Protein AF-0000000072906610 (afdb_homodimer)

pLDDT: mean 94.93, std 7.49, range [42.84, 98.88]

Organism: Plasmodium falciparum (isolate NF54) (NCBI:txid5843)

Secondary structure (DSSP, 8-state):
-----TTHHHHHHHHHHHHHHHHHH-GGGGGGGEEEEEEEEETTEEEEHHHHHHHHHHTS-S-EEEEEEEEEEEEETTTEEEEEEEEEEEETTSPPEEEEEEEEEEE-TTSSEEEEEEEEEE---/-----TTHHHHHHHHHHHHHHHHHH-GGGGGGGEEEEEEEEETTEEEEHHHHHHHHHHTS-S-EEEEEEEEEEEEETTTEEEEEEEEEEEETTSPPEEEEEEEEEEE-TTSSEEEEEEEEEE---

Structure (mmCIF, N/CA/C/O backbone):
data_AF-0000000072906610-model_v1
#
loop_
_entity.id
_entity.type
_entity.pdbx_description
1 polymer 'Nuclear transport factor 2'
#
loop_
_atom_site.group_PDB
_atom_site.id
_atom_site.type_symbol
_atom_site.label_atom_id
_atom_site.label_alt_id
_atom_site.label_comp_id
_atom_site.label_asym_id
_atom_site.label_entity_id
_atom_site.label_seq_id
_atom_site.pdbx_PDB_ins_code
_atom_site.Cartn_x
_atom_site.Cartn_y
_atom_site.Cartn_z
_atom_site.occupancy
_atom_site.B_iso_or_equiv
_atom_site.auth_seq_id
_atom_site.auth_comp_id
_atom_site.auth_asym_id
_atom_site.auth_atom_id
_atom_site.pdbx_PDB_model_num
ATOM 1 N N . MET A 1 1 ? -22.203 -0.695 12.398 1 42.94 1 MET A N 1
ATOM 2 C CA . MET A 1 1 ? -20.922 -0.205 12.891 1 42.94 1 MET A CA 1
ATOM 3 C C . MET A 1 1 ? -19.766 -0.959 12.234 1 42.94 1 MET A C 1
ATOM 5 O O . MET A 1 1 ? -19.797 -2.186 12.125 1 42.94 1 MET A O 1
ATOM 9 N N . ASP A 1 2 ? -18.969 -0.313 11.32 1 62.31 2 ASP A N 1
ATOM 10 C CA . ASP A 1 2 ? -18.047 -0.997 10.43 1 62.31 2 ASP A CA 1
ATOM 11 C C . ASP A 1 2 ? -17.047 -1.851 11.219 1 62.31 2 ASP A C 1
ATOM 13 O O . ASP A 1 2 ? -16.406 -1.36 12.148 1 62.31 2 ASP A O 1
ATOM 17 N N . MET A 1 3 ? -17.422 -3.27 11.258 1 82.81 3 MET A N 1
ATOM 18 C CA . MET A 1 3 ? -16.734 -4.262 12.07 1 82.81 3 MET A CA 1
ATOM 19 C C . MET A 1 3 ? -15.297 -4.449 11.586 1 82.81 3 MET A C 1
ATOM 21 O O . MET A 1 3 ? -15.055 -4.613 10.391 1 82.81 3 MET A O 1
ATOM 25 N N . LEU A 1 4 ? -14.422 -4.008 12.438 1 93.69 4 LEU A N 1
ATOM 26 C CA . LEU A 1 4 ? -13.008 -4.297 12.211 1 93.69 4 LEU A CA 1
ATOM 27 C C . LEU A 1 4 ? -12.633 -5.648 12.812 1 93.69 4 LEU A C 1
ATOM 29 O O . LEU A 1 4 ? -13 -5.957 13.945 1 93.69 4 LEU A O 1
ATOM 33 N N . ASN A 1 5 ? -11.977 -6.492 12.055 1 95.44 5 ASN A N 1
ATOM 34 C CA . ASN A 1 5 ? -11.562 -7.805 12.539 1 95.44 5 ASN A CA 1
ATOM 35 C C . ASN A 1 5 ? -10.43 -7.695 13.547 1 95.44 5 ASN A C 1
ATOM 37 O O . ASN A 1 5 ? -9.336 -7.223 13.219 1 95.44 5 ASN A O 1
ATOM 41 N N . PRO A 1 6 ? -10.57 -8.086 14.75 1 95.44 6 PRO A N 1
ATOM 42 C CA . PRO A 1 6 ? -9.523 -7.918 15.758 1 95.44 6 PRO A CA 1
ATOM 43 C C . PRO A 1 6 ? -8.312 -8.805 15.508 1 95.44 6 PRO A C 1
ATOM 45 O O . PRO A 1 6 ? -7.258 -8.609 16.109 1 95.44 6 PRO A O 1
ATOM 48 N N . GLN A 1 7 ? -8.406 -9.828 14.656 1 97.06 7 GLN A N 1
ATOM 49 C CA . GLN A 1 7 ? -7.301 -10.742 14.375 1 97.06 7 GLN A CA 1
ATOM 50 C C . GLN A 1 7 ? -6.594 -10.359 13.078 1 97.06 7 GLN A C 1
ATOM 52 O O . GLN A 1 7 ? -5.91 -11.195 12.477 1 97.06 7 GLN A O 1
ATOM 57 N N . PHE A 1 8 ? -6.832 -9.086 12.641 1 97.88 8 PHE A N 1
ATOM 58 C CA . PHE A 1 8 ? -6.379 -8.641 11.328 1 97.88 8 PHE A CA 1
ATOM 59 C C . PHE A 1 8 ? -4.875 -8.859 11.172 1 97.88 8 PHE A C 1
ATOM 61 O O . PHE A 1 8 ? -4.402 -9.242 10.102 1 97.88 8 PHE A O 1
ATOM 68 N N . GLU A 1 9 ? -4.09 -8.625 12.234 1 97.69 9 GLU A N 1
ATOM 69 C CA . GLU A 1 9 ? -2.637 -8.688 12.133 1 97.69 9 GLU A CA 1
ATOM 70 C C . GLU A 1 9 ? -2.16 -10.109 11.891 1 97.69 9 GLU A C 1
ATOM 72 O O . GLU A 1 9 ?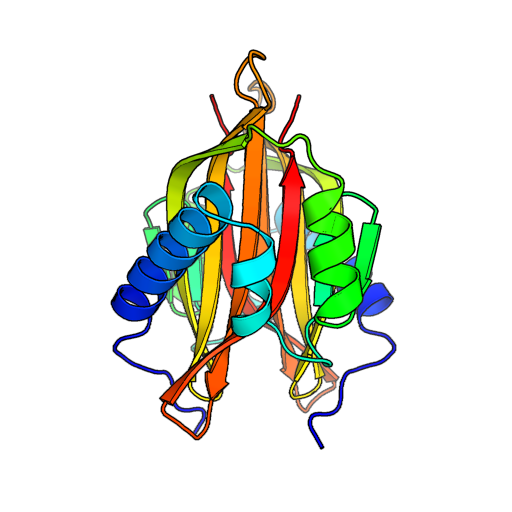 -1.344 -10.359 11 1 97.69 9 GLU A O 1
ATOM 77 N N . GLU A 1 10 ? -2.615 -11.023 12.672 1 98.06 10 GLU A N 1
ATOM 78 C CA . GLU A 1 10 ? -2.246 -12.43 12.523 1 98.06 10 GLU A CA 1
ATOM 79 C C . GLU A 1 10 ? -2.697 -12.977 11.172 1 98.06 10 GLU A C 1
ATOM 81 O O . GLU A 1 10 ? -1.941 -13.68 10.5 1 98.06 10 GLU A O 1
ATOM 86 N N . ILE A 1 11 ? -3.893 -12.648 10.812 1 98.06 11 ILE A N 1
ATOM 87 C CA . ILE A 1 11 ? -4.438 -13.102 9.539 1 98.06 11 ILE A CA 1
ATOM 88 C C . ILE A 1 11 ? -3.598 -12.547 8.383 1 98.06 11 ILE A C 1
ATOM 90 O O . ILE A 1 11 ? -3.256 -13.273 7.453 1 98.06 11 ILE A O 1
ATOM 94 N N . GLY A 1 12 ? -3.32 -11.25 8.43 1 98.44 12 GLY A N 1
ATOM 95 C CA . GLY A 1 12 ? -2.512 -10.633 7.395 1 98.44 12 GLY A CA 1
ATOM 96 C C . GLY A 1 12 ? -1.147 -11.273 7.238 1 98.44 12 GLY A C 1
ATOM 97 O O . GLY A 1 12 ? -0.707 -11.547 6.121 1 98.44 12 GLY A O 1
ATOM 98 N N . LYS A 1 13 ? -0.465 -11.539 8.375 1 98.31 13 LYS A N 1
ATOM 99 C CA . LYS A 1 13 ? 0.85 -12.172 8.367 1 98.31 13 LYS A CA 1
ATOM 100 C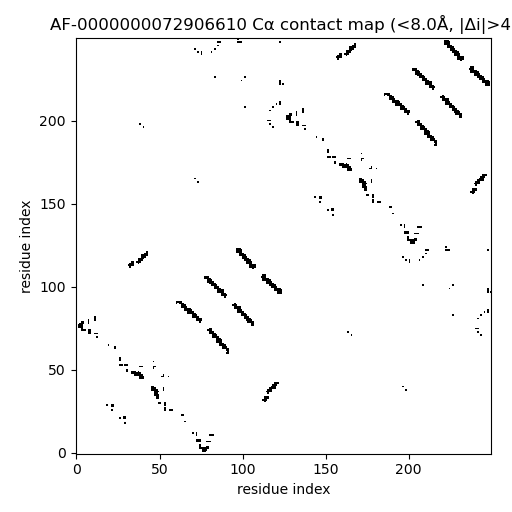 C . LYS A 1 13 ? 0.789 -13.555 7.719 1 98.31 13 LYS A C 1
ATOM 102 O O . LYS A 1 13 ? 1.613 -13.883 6.863 1 98.31 13 LYS A O 1
ATOM 107 N N . GLU A 1 14 ? -0.117 -14.273 8.117 1 98 14 GLU A N 1
ATOM 108 C CA . GLU A 1 14 ? -0.287 -15.617 7.566 1 98 14 GLU A CA 1
ATOM 109 C C . GLU A 1 14 ? -0.599 -15.57 6.074 1 98 14 GLU A C 1
ATOM 111 O O . GLU A 1 14 ? -0.117 -16.406 5.305 1 98 14 GLU A O 1
ATOM 116 N N . PHE A 1 15 ? -1.437 -14.633 5.691 1 98.31 15 PHE A N 1
ATOM 117 C CA . PHE A 1 15 ? -1.806 -14.492 4.289 1 98.31 15 PHE A CA 1
ATOM 118 C C . PHE A 1 15 ? -0.58 -14.195 3.434 1 98.31 15 PHE A C 1
ATOM 120 O O . PHE A 1 15 ? -0.38 -14.82 2.391 1 98.31 15 PHE A O 1
ATOM 127 N N . VAL A 1 16 ? 0.23 -13.25 3.834 1 98.25 16 VAL A N 1
ATOM 128 C CA . VAL A 1 16 ? 1.408 -12.852 3.07 1 98.25 16 VAL A CA 1
ATOM 129 C C . VAL A 1 16 ? 2.363 -14.039 2.943 1 98.25 16 VAL A C 1
ATOM 131 O O . VAL A 1 16 ? 2.887 -14.305 1.859 1 98.25 16 VAL A O 1
ATOM 134 N N . ASN A 1 17 ? 2.568 -14.727 4.043 1 97.56 17 ASN A N 1
ATOM 135 C CA . ASN A 1 17 ? 3.396 -15.93 4 1 97.56 17 ASN A CA 1
ATOM 136 C C . ASN A 1 17 ? 2.863 -16.938 2.994 1 97.56 17 ASN A C 1
ATOM 138 O O . ASN A 1 17 ? 3.623 -17.484 2.188 1 97.56 17 ASN A O 1
ATOM 142 N N . HIS A 1 18 ? 1.621 -17.172 3.078 1 97.31 18 HIS A N 1
ATOM 143 C CA . HIS A 1 18 ? 0.972 -18.125 2.17 1 97.31 18 HIS A CA 1
ATOM 144 C C . HIS A 1 18 ? 1.104 -17.672 0.72 1 97.31 18 HIS A C 1
ATOM 146 O O . HIS A 1 18 ? 1.404 -18.469 -0.162 1 97.31 18 HIS A O 1
ATOM 152 N N . TYR A 1 19 ? 0.899 -16.406 0.49 1 98.31 19 TYR A N 1
ATOM 153 C CA . TYR A 1 19 ? 0.976 -15.844 -0.854 1 98.31 19 TYR A CA 1
ATOM 154 C C . TYR A 1 19 ? 2.338 -16.125 -1.482 1 98.31 19 TYR A C 1
ATOM 156 O O . TYR A 1 19 ? 2.42 -16.641 -2.6 1 98.31 19 TYR A O 1
ATOM 164 N N . PHE A 1 20 ? 3.379 -15.812 -0.775 1 97.06 20 PHE A N 1
ATOM 165 C CA . PHE A 1 20 ? 4.707 -15.938 -1.366 1 97.06 20 PHE A CA 1
ATOM 166 C C . PHE A 1 20 ? 5.129 -17.391 -1.444 1 97.06 20 PHE A C 1
ATOM 168 O O . PHE A 1 20 ? 5.91 -17.781 -2.32 1 97.06 20 PHE A O 1
ATOM 175 N N . GLN A 1 21 ? 4.633 -18.219 -0.534 1 95.5 21 GLN A N 1
ATOM 176 C CA . GLN A 1 21 ? 4.844 -19.656 -0.668 1 95.5 21 GLN A CA 1
ATOM 177 C C . GLN A 1 21 ? 4.238 -20.188 -1.969 1 95.5 21 GLN A C 1
ATOM 179 O O . GLN A 1 21 ? 4.895 -20.922 -2.707 1 95.5 21 GLN A O 1
ATOM 184 N N . LEU A 1 22 ? 2.977 -19.797 -2.236 1 95.75 22 LEU A N 1
ATOM 185 C CA . LEU A 1 22 ? 2.322 -20.188 -3.48 1 95.75 22 LEU A CA 1
ATOM 186 C C . LEU A 1 22 ? 3.062 -19.625 -4.688 1 95.75 22 LEU A C 1
ATOM 188 O O . LEU A 1 22 ? 3.248 -20.312 -5.691 1 95.75 22 LEU A O 1
ATOM 192 N N . PHE A 1 23 ? 3.475 -18.391 -4.57 1 95.94 23 PHE A N 1
ATOM 193 C CA . PHE A 1 23 ? 4.207 -17.734 -5.645 1 95.94 23 PHE A CA 1
ATOM 194 C C . PHE A 1 23 ? 5.43 -18.547 -6.047 1 95.94 23 PHE A C 1
ATOM 196 O O . PHE A 1 23 ? 5.699 -18.734 -7.234 1 95.94 23 PHE A O 1
ATOM 203 N N . ASN A 1 24 ? 6.176 -19.094 -5.074 1 90.44 24 ASN A N 1
ATOM 204 C CA . ASN A 1 24 ? 7.426 -19.812 -5.285 1 90.44 24 ASN A CA 1
ATOM 205 C C . ASN A 1 24 ? 7.176 -21.25 -5.746 1 90.44 24 ASN A C 1
ATOM 207 O O . ASN A 1 24 ? 7.969 -21.812 -6.504 1 90.44 24 ASN A O 1
ATOM 211 N N . SER A 1 25 ? 6.113 -21.875 -5.309 1 89.62 25 SER A N 1
ATOM 212 C CA . SER A 1 25 ? 5.859 -23.266 -5.617 1 89.62 25 SER A CA 1
ATOM 213 C C . SER A 1 25 ? 5.176 -23.422 -6.973 1 89.62 25 SER A C 1
ATOM 215 O O . SER A 1 25 ? 5.402 -24.406 -7.68 1 89.62 25 SER A O 1
ATOM 217 N N . GLY A 1 26 ? 4.281 -22.469 -7.363 1 91.75 26 GLY A N 1
ATOM 218 C CA . GLY A 1 26 ? 3.531 -22.469 -8.609 1 91.75 26 GLY A CA 1
ATOM 219 C C . GLY A 1 26 ? 2.607 -21.266 -8.75 1 91.75 26 GLY A C 1
ATOM 220 O O . GLY A 1 26 ? 1.524 -21.25 -8.164 1 91.75 26 GLY A O 1
ATOM 221 N N . ARG A 1 27 ? 2.855 -20.328 -9.664 1 94.56 27 ARG A N 1
ATOM 222 C CA . ARG A 1 27 ? 2.152 -19.062 -9.805 1 94.56 27 ARG A CA 1
ATOM 223 C C . ARG A 1 27 ? 0.686 -19.281 -10.156 1 94.56 27 ARG A C 1
ATOM 225 O O . ARG A 1 27 ? -0.177 -18.484 -9.781 1 94.56 27 ARG A O 1
ATOM 232 N N . ASN A 1 28 ? 0.409 -20.422 -10.805 1 96.69 28 ASN A N 1
ATOM 233 C CA . ASN A 1 28 ? -0.974 -20.688 -11.18 1 96.69 28 ASN A CA 1
ATOM 234 C C . ASN A 1 28 ? -1.842 -20.953 -9.953 1 96.69 28 ASN A C 1
ATOM 236 O O . ASN A 1 28 ? -3.062 -20.797 -10 1 96.69 28 ASN A O 1
ATOM 240 N N . GLU A 1 29 ? -1.168 -21.438 -8.867 1 96.62 29 GLU A N 1
ATOM 241 C CA . GLU A 1 29 ? -1.896 -21.703 -7.629 1 96.62 29 GLU A CA 1
ATOM 242 C C . GLU A 1 29 ? -2.424 -20.406 -7.016 1 96.62 29 GLU A C 1
ATOM 244 O O . GLU A 1 29 ? -3.354 -20.438 -6.207 1 96.62 29 GLU A O 1
ATOM 249 N N . LEU A 1 30 ? -1.853 -19.281 -7.395 1 98.12 30 LEU A N 1
ATOM 250 C CA . LEU A 1 30 ? -2.27 -17.984 -6.871 1 98.12 30 LEU A CA 1
ATOM 251 C C . LEU A 1 30 ? -3.678 -17.641 -7.34 1 98.12 30 LEU A C 1
ATOM 253 O O . LEU A 1 30 ? -4.324 -16.75 -6.773 1 98.12 30 LEU A O 1
ATOM 257 N N . ALA A 1 31 ? -4.18 -18.297 -8.398 1 98.06 31 ALA A N 1
ATOM 258 C CA . ALA A 1 31 ? -5.504 -18.047 -8.945 1 98.06 31 ALA A CA 1
ATOM 259 C C . ALA A 1 31 ? -6.578 -18.156 -7.871 1 98.06 31 ALA A C 1
ATOM 261 O O . ALA A 1 31 ? -7.578 -17.438 -7.902 1 98.06 31 ALA A O 1
ATOM 262 N N . ALA A 1 32 ? -6.355 -18.984 -6.906 1 97 32 ALA A N 1
ATOM 263 C CA . ALA A 1 32 ? -7.336 -19.25 -5.855 1 97 32 ALA A CA 1
ATOM 264 C C . ALA A 1 32 ? -7.484 -18.031 -4.938 1 97 32 ALA A C 1
ATOM 266 O O . ALA A 1 32 ? -8.453 -17.938 -4.18 1 97 32 ALA A O 1
ATOM 267 N N . LEU A 1 33 ? -6.508 -17.141 -4.957 1 98.31 33 LEU A N 1
ATOM 268 C CA . LEU A 1 33 ? -6.508 -15.984 -4.059 1 98.31 33 LEU A CA 1
ATOM 269 C C . LEU A 1 33 ? -7.164 -14.781 -4.719 1 98.31 33 LEU A C 1
ATOM 271 O O . LEU A 1 33 ? -7.328 -13.734 -4.086 1 98.31 33 LEU A O 1
ATOM 275 N N . TYR A 1 34 ? -7.465 -14.852 -5.996 1 98.5 34 TYR A N 1
ATOM 276 C CA . TYR A 1 34 ? -8.07 -13.758 -6.746 1 98.5 34 TYR A CA 1
ATOM 277 C C . TYR A 1 34 ? -9.477 -14.133 -7.207 1 98.5 34 TYR A C 1
ATOM 279 O O . TYR A 1 34 ? -9.844 -15.305 -7.227 1 98.5 34 TYR A O 1
ATOM 287 N N . LYS A 1 35 ? -10.258 -13.086 -7.531 1 97.62 35 LYS A N 1
ATOM 288 C CA . LYS A 1 35 ? -11.586 -13.219 -8.117 1 97.62 35 LYS A CA 1
ATOM 289 C C . LYS A 1 35 ? -11.719 -12.375 -9.383 1 97.62 35 LYS A C 1
ATOM 291 O O . LYS A 1 35 ? -10.836 -11.578 -9.695 1 97.62 35 LYS A O 1
ATOM 296 N N . ASP A 1 36 ? -12.828 -12.484 -10.047 1 97.38 36 ASP A N 1
ATOM 297 C CA . ASP A 1 36 ? -13.062 -11.734 -11.281 1 97.38 36 ASP A CA 1
ATOM 298 C C . ASP A 1 36 ? -13.023 -10.234 -11.031 1 97.38 36 ASP A C 1
ATOM 300 O O . ASP A 1 36 ? -12.648 -9.461 -11.914 1 97.38 36 ASP A O 1
ATOM 304 N N . ILE A 1 37 ? -13.344 -9.836 -9.852 1 96.75 37 ILE A N 1
ATOM 305 C CA . ILE A 1 37 ? -13.453 -8.414 -9.531 1 96.75 37 ILE A CA 1
ATOM 306 C C . ILE A 1 37 ? -12.117 -7.898 -9.008 1 96.75 37 ILE A C 1
ATOM 308 O O . ILE A 1 37 ? -11.977 -6.707 -8.719 1 96.75 37 ILE A O 1
ATOM 312 N N . SER A 1 38 ? -11.125 -8.789 -8.789 1 98.38 38 SER A N 1
ATOM 313 C CA . SER A 1 38 ? -9.812 -8.383 -8.297 1 98.38 38 SER A CA 1
ATOM 314 C C . SER A 1 38 ? -9.094 -7.488 -9.305 1 98.38 38 SER A C 1
ATOM 316 O O . SER A 1 38 ? -9.312 -7.613 -10.516 1 98.38 38 SER A O 1
ATOM 318 N N . MET A 1 39 ? -8.32 -6.582 -8.789 1 98.5 39 MET A N 1
ATOM 319 C CA . MET A 1 39 ? -7.531 -5.676 -9.617 1 98.5 39 MET A CA 1
ATOM 320 C C . MET A 1 39 ? -6.066 -5.699 -9.203 1 98.5 39 MET A C 1
ATOM 322 O O . MET A 1 39 ? -5.754 -5.734 -8.008 1 98.5 39 MET A O 1
ATOM 326 N N . MET A 1 40 ? -5.215 -5.656 -10.219 1 98.56 40 MET A N 1
ATOM 327 C CA . MET A 1 40 ? -3.781 -5.598 -9.938 1 98.56 40 MET A CA 1
ATOM 328 C C . MET A 1 40 ? -3.113 -4.496 -10.75 1 98.56 40 MET A C 1
ATOM 330 O O . MET A 1 40 ? -3.436 -4.305 -11.93 1 98.56 40 MET A O 1
ATOM 334 N N . SER A 1 41 ? -2.326 -3.73 -10.109 1 98.06 41 SER A N 1
ATOM 335 C CA . SER A 1 41 ? -1.344 -2.891 -10.789 1 98.06 41 SER A CA 1
ATOM 336 C C . SER A 1 41 ? 0.071 -3.426 -10.586 1 98.06 41 SER A C 1
ATOM 338 O O . SER A 1 41 ? 0.526 -3.588 -9.453 1 98.06 41 SER A O 1
ATOM 340 N N . PHE A 1 42 ? 0.741 -3.752 -11.617 1 96.75 42 PHE A N 1
ATOM 341 C CA . PHE A 1 42 ? 2.139 -4.172 -11.633 1 96.75 42 PHE A CA 1
ATOM 342 C C . PHE A 1 42 ? 2.986 -3.205 -12.445 1 96.75 42 PHE A C 1
ATOM 344 O O . PHE A 1 42 ? 3 -3.271 -13.68 1 96.75 42 PHE A O 1
ATOM 351 N N . GLU A 1 43 ? 3.73 -2.299 -11.688 1 91.19 43 GLU A N 1
ATOM 352 C CA . GLU A 1 43 ? 4.379 -1.171 -12.352 1 91.19 43 GLU A CA 1
ATOM 353 C C . GLU A 1 43 ? 3.383 -0.381 -13.195 1 91.19 43 GLU A C 1
ATOM 355 O O . GLU A 1 43 ? 2.408 0.161 -12.672 1 91.19 43 GLU A O 1
ATOM 360 N N . ASN A 1 44 ? 3.49 -0.354 -14.461 1 87.69 44 ASN A N 1
ATOM 361 C CA . ASN A 1 44 ? 2.615 0.46 -15.297 1 87.69 44 ASN A CA 1
ATOM 362 C C . ASN A 1 44 ? 1.507 -0.377 -15.93 1 87.69 44 ASN A C 1
ATOM 364 O O . ASN A 1 44 ? 0.667 0.149 -16.656 1 87.69 44 ASN A O 1
ATOM 368 N N . ASP A 1 45 ? 1.394 -1.615 -15.539 1 94.56 45 ASP A N 1
ATOM 369 C CA . ASP A 1 45 ? 0.378 -2.504 -16.094 1 94.56 45 ASP A CA 1
ATOM 370 C C . ASP A 1 45 ? -0.814 -2.635 -15.148 1 94.56 45 ASP A C 1
ATOM 372 O O . ASP A 1 45 ? -0.64 -2.736 -13.93 1 94.56 45 ASP A O 1
ATOM 376 N N . GLN A 1 46 ? -1.944 -2.586 -15.758 1 96.06 46 GLN A N 1
ATOM 377 C CA . GLN A 1 46 ? -3.178 -2.805 -15.008 1 96.06 46 GLN A CA 1
ATOM 378 C C . GLN A 1 46 ? -3.887 -4.074 -15.477 1 96.06 46 GLN A C 1
ATOM 380 O O . GLN A 1 46 ? -4.004 -4.32 -16.672 1 96.06 46 GLN A O 1
ATOM 385 N N . CYS A 1 47 ? -4.25 -4.871 -14.547 1 97.5 47 CYS A N 1
ATOM 386 C CA . CYS A 1 47 ? -4.941 -6.125 -14.812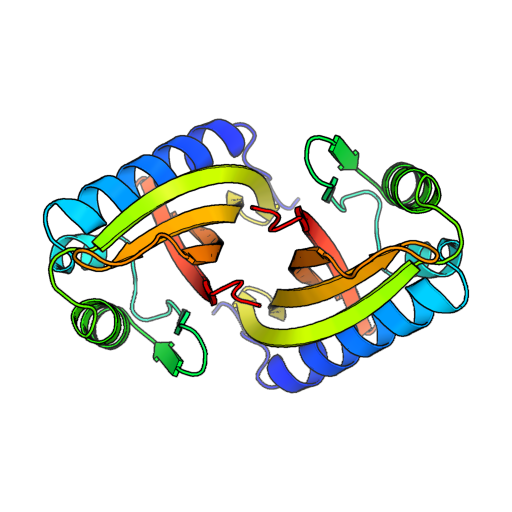 1 97.5 47 CYS A CA 1
ATOM 387 C C . CYS A 1 47 ? -6.215 -6.234 -13.984 1 97.5 47 CYS A C 1
ATOM 389 O O . CYS A 1 47 ? -6.281 -5.703 -12.875 1 97.5 47 CYS A O 1
ATOM 391 N N . ARG A 1 48 ? -7.117 -6.934 -14.562 1 97.62 48 ARG A N 1
ATOM 392 C CA . ARG A 1 48 ? -8.352 -7.227 -13.836 1 97.62 48 ARG 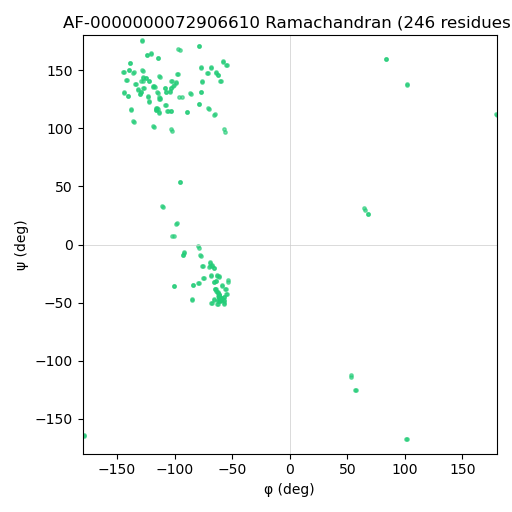A CA 1
ATOM 393 C C . ARG A 1 48 ? -8.742 -8.695 -13.984 1 97.62 48 ARG A C 1
ATOM 395 O O . ARG A 1 48 ? -8.641 -9.258 -15.07 1 97.62 48 ARG A O 1
ATOM 402 N N . GLY A 1 49 ? -9.164 -9.211 -12.859 1 98.31 49 GLY A N 1
ATOM 403 C CA . GLY A 1 49 ? -9.633 -10.586 -12.898 1 98.31 49 GLY A CA 1
ATOM 404 C C . GLY A 1 49 ? -8.516 -11.602 -12.789 1 98.31 49 GLY A C 1
ATOM 405 O O . GLY A 1 49 ? -7.371 -11.312 -13.156 1 98.31 49 GLY A O 1
ATOM 406 N N . THR A 1 50 ? -8.914 -12.789 -12.406 1 98.44 50 THR A N 1
ATOM 407 C CA . THR A 1 50 ? -7.973 -13.859 -12.102 1 98.44 50 THR A CA 1
ATOM 408 C C . THR A 1 50 ? -7.113 -14.188 -13.32 1 98.44 50 THR A C 1
ATOM 410 O O . THR A 1 50 ? -5.887 -14.266 -13.211 1 98.44 50 THR A O 1
ATOM 413 N N . SER A 1 51 ? -7.727 -14.32 -14.43 1 98.19 51 SER A N 1
ATOM 414 C CA . SER A 1 51 ? -7.02 -14.766 -15.625 1 98.19 51 SER A CA 1
ATOM 415 C C . SER A 1 51 ? -5.938 -13.773 -16.031 1 98.19 51 SER A C 1
ATOM 417 O O . SER A 1 51 ? -4.781 -14.148 -16.234 1 98.19 51 SER A O 1
ATOM 419 N N . GLN A 1 52 ? -6.281 -12.484 -16.156 1 98.31 52 GLN A N 1
ATOM 420 C CA . GLN A 1 52 ? -5.32 -11.461 -16.562 1 98.31 52 GLN A CA 1
ATOM 421 C C . GLN A 1 52 ? -4.207 -11.312 -15.523 1 98.31 52 GLN A C 1
ATOM 423 O O . GLN A 1 52 ? -3.049 -11.086 -15.883 1 98.31 52 GLN A O 1
ATOM 428 N N . ILE A 1 53 ? -4.57 -11.406 -14.258 1 98.31 53 ILE A N 1
ATOM 429 C CA . ILE A 1 53 ? -3.598 -11.25 -13.188 1 98.31 53 ILE A CA 1
ATOM 430 C C . ILE A 1 53 ? -2.59 -12.398 -13.234 1 98.31 53 ILE A C 1
ATOM 432 O O . ILE A 1 53 ? -1.378 -12.172 -13.18 1 98.31 53 ILE A O 1
ATOM 436 N N . ILE A 1 54 ? -3.074 -13.617 -13.359 1 98.12 54 ILE A N 1
ATOM 437 C CA . ILE A 1 54 ? -2.195 -14.781 -13.406 1 98.12 54 ILE A CA 1
ATOM 438 C C . ILE A 1 54 ? -1.32 -14.711 -14.656 1 98.12 54 ILE A C 1
ATOM 440 O O . ILE A 1 54 ? -0.131 -15.039 -14.609 1 98.12 54 ILE A O 1
ATOM 444 N N . GLU A 1 55 ? -1.923 -14.273 -15.758 1 97.81 55 GLU A N 1
ATOM 445 C CA . GLU A 1 55 ? -1.148 -14.086 -16.984 1 97.81 55 GLU A CA 1
ATOM 446 C C . GLU A 1 55 ? -0.014 -13.094 -16.766 1 97.81 55 GLU A C 1
ATOM 448 O O . GLU A 1 55 ? 1.114 -13.32 -17.203 1 97.81 55 GLU A O 1
ATOM 453 N N . ARG A 1 56 ? -0.265 -11.977 -16.141 1 97.62 56 ARG A N 1
ATOM 454 C CA . ARG A 1 56 ? 0.75 -10.953 -15.891 1 97.62 56 ARG A CA 1
ATOM 455 C C . ARG A 1 56 ? 1.87 -11.508 -15.016 1 97.62 56 ARG A C 1
ATOM 457 O O . ARG A 1 56 ? 3.049 -11.242 -15.258 1 97.62 56 ARG A O 1
ATOM 464 N N . LEU A 1 57 ? 1.504 -12.219 -13.961 1 97 57 LEU A N 1
ATOM 465 C CA . LEU A 1 57 ? 2.488 -12.789 -13.047 1 97 57 LEU A CA 1
ATOM 466 C C . LEU A 1 57 ? 3.354 -13.828 -13.758 1 97 57 LEU A C 1
ATOM 468 O O . LEU A 1 57 ? 4.543 -13.961 -13.461 1 97 57 LEU A O 1
ATOM 472 N N . ASN A 1 58 ? 2.762 -14.484 -14.711 1 96.75 58 ASN A N 1
ATOM 473 C CA . ASN A 1 58 ? 3.477 -15.531 -15.445 1 96.75 58 ASN A CA 1
ATOM 474 C C . ASN A 1 58 ? 4.434 -14.93 -16.469 1 96.75 58 ASN A C 1
ATOM 476 O O . ASN A 1 58 ? 5.258 -15.648 -17.047 1 96.75 58 ASN A O 1
ATOM 480 N N . LYS A 1 59 ? 4.359 -13.625 -16.719 1 96.06 59 LYS A N 1
ATOM 481 C CA . LYS A 1 59 ? 5.316 -12.961 -17.594 1 96.06 59 LYS A CA 1
ATOM 482 C C . LYS A 1 59 ? 6.66 -12.773 -16.891 1 96.06 59 LYS A C 1
ATOM 484 O O . LYS A 1 59 ? 7.672 -12.5 -17.547 1 96.06 59 LYS A O 1
ATOM 489 N N . LEU A 1 60 ? 6.637 -12.867 -15.594 1 95.12 60 LEU A N 1
ATOM 490 C CA . LEU A 1 60 ? 7.898 -12.812 -14.859 1 95.12 60 LEU A CA 1
ATOM 491 C C . LEU A 1 60 ? 8.742 -14.055 -15.125 1 95.12 60 LEU A C 1
ATOM 493 O O . LEU A 1 60 ? 8.195 -15.133 -15.391 1 95.12 60 LEU A O 1
ATOM 497 N N . PRO A 1 61 ? 10.078 -13.867 -15.008 1 95.06 61 PRO A N 1
ATOM 498 C CA . PRO A 1 61 ? 10.922 -15.055 -15.156 1 95.06 61 PRO A CA 1
ATOM 499 C C . PRO A 1 61 ? 10.578 -16.141 -14.141 1 95.06 61 PRO A C 1
ATOM 501 O O . PRO A 1 61 ? 10 -15.859 -13.094 1 95.06 61 PRO A O 1
ATOM 504 N N . PRO A 1 62 ? 10.891 -17.344 -14.398 1 91.5 62 PRO A N 1
ATOM 505 C CA . PRO A 1 62 ? 10.461 -18.469 -13.57 1 91.5 62 PRO A CA 1
ATOM 506 C C . PRO A 1 62 ? 11.078 -18.438 -12.172 1 91.5 62 PRO A C 1
ATOM 508 O O . PRO A 1 62 ? 10.484 -18.938 -11.219 1 91.5 62 PRO A O 1
ATOM 511 N N . THR A 1 63 ? 12.336 -17.891 -12.094 1 93.62 63 THR A N 1
ATOM 512 C CA . THR A 1 63 ? 13.008 -17.844 -10.797 1 93.62 63 THR A CA 1
ATOM 513 C C . THR A 1 63 ? 12.945 -16.453 -10.195 1 93.62 63 THR A C 1
ATOM 515 O O . THR A 1 63 ? 13.695 -15.562 -10.594 1 93.62 63 THR A O 1
ATOM 518 N N . VAL A 1 64 ? 12.062 -16.297 -9.375 1 95.38 64 VAL A N 1
ATOM 519 C CA . VAL A 1 64 ? 11.891 -15.062 -8.625 1 95.38 64 VAL A CA 1
ATOM 520 C C . VAL A 1 64 ? 11.766 -15.367 -7.137 1 95.38 64 VAL A C 1
ATOM 522 O O . VAL A 1 64 ? 10.969 -16.219 -6.738 1 95.38 64 VAL A O 1
ATOM 525 N N . VAL A 1 65 ? 12.57 -14.672 -6.324 1 94.38 65 VAL A N 1
ATOM 526 C CA . VAL A 1 65 ? 12.547 -14.883 -4.879 1 94.38 65 VAL A CA 1
ATOM 527 C C . VAL A 1 65 ? 12.242 -13.562 -4.172 1 94.38 65 VAL A C 1
ATOM 529 O O . VAL A 1 65 ? 12.859 -12.531 -4.473 1 94.38 65 VAL A O 1
ATOM 532 N N . HIS A 1 66 ? 11.258 -13.625 -3.336 1 95.19 66 HIS A N 1
ATOM 533 C CA . HIS A 1 66 ? 10.922 -12.453 -2.535 1 95.19 66 HIS A CA 1
ATOM 534 C C . HIS A 1 66 ? 11.414 -12.602 -1.102 1 95.19 66 HIS A C 1
ATOM 536 O O . HIS A 1 66 ? 11.297 -13.672 -0.506 1 95.19 66 HIS A O 1
ATOM 542 N N . LYS A 1 67 ? 11.992 -11.609 -0.606 1 94.56 67 LYS A N 1
ATOM 543 C CA . LYS A 1 67 ? 12.344 -11.484 0.806 1 94.56 67 LYS A CA 1
ATOM 544 C C . LYS A 1 67 ? 11.594 -10.32 1.456 1 94.56 67 LYS A C 1
ATOM 546 O O . LYS A 1 67 ? 11.805 -9.164 1.097 1 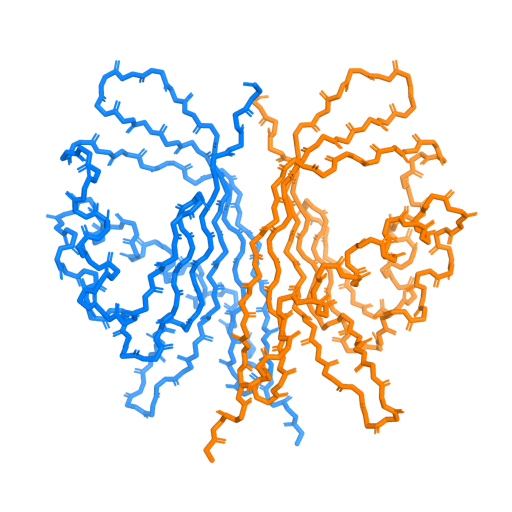94.56 67 LYS A O 1
ATOM 551 N N . CYS A 1 68 ? 10.75 -10.648 2.396 1 95.31 68 CYS A N 1
ATOM 552 C CA . CYS A 1 68 ? 9.984 -9.625 3.104 1 95.31 68 CYS A CA 1
ATOM 553 C C . CYS A 1 68 ? 10.836 -8.938 4.164 1 95.31 68 CYS A C 1
ATOM 555 O O . CYS A 1 68 ? 11.352 -9.594 5.07 1 95.31 68 CYS A O 1
ATOM 557 N N . LEU A 1 69 ? 11.008 -7.652 4.086 1 94.62 69 LEU A N 1
ATOM 558 C CA . LEU A 1 69 ? 11.797 -6.902 5.059 1 94.62 69 LEU A CA 1
ATOM 559 C C . LEU A 1 69 ? 10.891 -6.195 6.062 1 94.62 69 LEU A C 1
ATOM 561 O O . LEU A 1 69 ? 11.25 -6.039 7.23 1 94.62 69 LEU A O 1
ATOM 565 N N . SER A 1 70 ? 9.75 -5.719 5.637 1 95.44 70 SER A N 1
ATOM 566 C CA . SER A 1 70 ? 8.789 -5.09 6.539 1 95.44 70 SER A CA 1
ATOM 567 C C . SER A 1 70 ? 7.359 -5.395 6.117 1 95.44 70 SER A C 1
ATOM 569 O O . SER A 1 70 ? 7.086 -5.609 4.938 1 95.44 70 SER A O 1
ATOM 571 N N . LEU A 1 71 ? 6.52 -5.461 7.137 1 96.69 71 LEU A N 1
ATOM 572 C CA . LEU A 1 71 ? 5.109 -5.785 6.98 1 96.69 71 LEU A CA 1
ATOM 573 C C . LEU A 1 71 ? 4.242 -4.895 7.863 1 96.69 71 LEU A C 1
ATOM 575 O O . LEU A 1 71 ? 4.391 -4.895 9.086 1 96.69 71 LEU A O 1
ATOM 579 N N . ASP A 1 72 ? 3.381 -4.051 7.262 1 97.94 72 ASP A N 1
ATOM 580 C CA . ASP A 1 72 ? 2.402 -3.232 7.973 1 97.94 72 ASP A CA 1
ATOM 581 C C . ASP A 1 72 ? 0.978 -3.684 7.66 1 97.94 72 ASP A C 1
ATOM 583 O O . ASP A 1 72 ? 0.608 -3.824 6.492 1 97.94 72 ASP A O 1
ATOM 587 N N . ILE A 1 73 ? 0.214 -3.959 8.719 1 98.31 73 ILE A N 1
ATOM 588 C CA . ILE A 1 73 ? -1.118 -4.527 8.547 1 98.31 73 ILE A CA 1
ATOM 589 C C . ILE A 1 73 ? -2.137 -3.709 9.336 1 98.31 73 ILE A C 1
ATOM 591 O O . ILE A 1 73 ? -1.908 -3.383 10.5 1 98.31 73 ILE A O 1
ATOM 595 N N . GLN A 1 74 ? -3.209 -3.352 8.695 1 98.44 74 GLN A N 1
ATOM 596 C CA . GLN A 1 74 ? -4.301 -2.633 9.344 1 98.44 74 GLN A CA 1
ATOM 597 C C . GLN A 1 74 ? -5.652 -3.215 8.945 1 98.44 74 GLN A C 1
ATOM 599 O O . GLN A 1 74 ? -5.82 -3.707 7.828 1 98.44 74 GLN A O 1
ATOM 604 N N . PRO A 1 75 ? -6.59 -3.156 9.844 1 98.19 75 PRO A N 1
ATOM 605 C CA . PRO A 1 75 ? -7.945 -3.562 9.469 1 98.19 75 PRO A CA 1
ATOM 606 C C . PRO A 1 75 ? -8.672 -2.504 8.648 1 98.19 75 PRO A C 1
ATOM 608 O O . PRO A 1 75 ? -8.32 -1.323 8.703 1 98.19 75 PRO A O 1
ATOM 611 N N . THR A 1 76 ? -9.586 -2.91 7.828 1 97.75 76 THR A N 1
ATOM 612 C CA . THR A 1 76 ? -10.484 -2.037 7.086 1 97.75 76 THR A CA 1
ATOM 613 C C . THR A 1 76 ? -11.938 -2.402 7.359 1 97.75 76 THR A C 1
ATOM 615 O O . THR A 1 76 ? -12.227 -3.469 7.906 1 97.75 76 THR A O 1
ATOM 618 N N . PRO A 1 77 ? -12.844 -1.552 7.062 1 95.12 77 PRO A N 1
ATOM 619 C CA . PRO A 1 77 ? -14.258 -1.868 7.309 1 95.12 77 PRO A CA 1
ATOM 620 C C . PRO A 1 77 ? -14.688 -3.172 6.645 1 95.12 77 PRO A C 1
ATOM 622 O O . PRO A 1 77 ? -14.055 -3.627 5.691 1 95.12 77 PRO A O 1
ATOM 625 N N . ASN A 1 78 ? -15.719 -3.828 7.184 1 93.75 78 ASN A N 1
ATOM 626 C CA . ASN A 1 78 ? -16.297 -5.066 6.676 1 93.75 78 ASN A CA 1
ATOM 627 C C . ASN A 1 78 ? -15.312 -6.227 6.766 1 93.75 78 ASN A C 1
ATOM 629 O O . ASN A 1 78 ? -15.234 -7.055 5.859 1 93.75 78 ASN A O 1
ATOM 633 N N . ASN A 1 79 ? -14.461 -6.133 7.758 1 96 79 ASN A N 1
ATOM 634 C CA . ASN A 1 79 ? -13.508 -7.18 8.109 1 96 79 ASN A CA 1
ATOM 635 C C . ASN A 1 79 ? -12.43 -7.344 7.039 1 96 79 ASN A C 1
ATOM 637 O O . ASN A 1 79 ? -11.906 -8.438 6.84 1 96 79 ASN A O 1
ATOM 641 N N . GLY A 1 80 ? -12.227 -6.258 6.355 1 97.69 80 GLY A N 1
ATOM 642 C CA . GLY A 1 80 ? -11.117 -6.273 5.41 1 97.69 80 GLY A CA 1
ATOM 643 C C . GLY A 1 80 ? -9.766 -6.082 6.07 1 97.69 80 GLY A C 1
ATOM 644 O O . GLY A 1 80 ? -9.688 -5.793 7.266 1 97.69 80 GLY A O 1
ATOM 645 N N . ILE A 1 81 ? -8.719 -6.258 5.344 1 98.69 81 ILE A N 1
ATOM 646 C CA . ILE A 1 81 ? -7.355 -6.09 5.832 1 98.69 81 ILE A CA 1
ATOM 647 C C . ILE A 1 81 ? -6.5 -5.426 4.758 1 98.69 81 ILE A C 1
ATOM 649 O O . ILE A 1 81 ? -6.496 -5.859 3.602 1 98.69 81 ILE A O 1
ATOM 653 N N . LEU A 1 82 ? -5.824 -4.379 5.074 1 98.81 82 LEU A N 1
ATOM 654 C CA . LEU A 1 82 ? -4.863 -3.711 4.203 1 98.81 82 LEU A CA 1
ATOM 655 C C . LEU A 1 82 ? -3.434 -4.031 4.633 1 98.81 82 LEU A C 1
ATOM 657 O O . LEU A 1 82 ? -3.104 -3.955 5.816 1 98.81 82 LEU A O 1
ATOM 661 N N . ILE A 1 83 ? -2.643 -4.395 3.701 1 98.81 83 ILE A N 1
ATOM 662 C CA . ILE A 1 83 ? -1.271 -4.809 3.975 1 98.81 83 ILE A CA 1
ATOM 663 C C . ILE A 1 83 ? -0.308 -4.023 3.088 1 98.81 83 ILE A C 1
ATOM 665 O O . ILE A 1 83 ? -0.569 -3.826 1.899 1 98.81 83 ILE A O 1
ATOM 669 N N . LEU A 1 84 ? 0.745 -3.529 3.6 1 98.38 84 LEU A N 1
ATOM 670 C CA . LEU A 1 84 ? 1.89 -3.018 2.854 1 98.38 84 LEU A CA 1
ATOM 671 C C . LEU A 1 84 ? 3.133 -3.861 3.121 1 98.38 84 LEU A C 1
ATOM 673 O O . LEU A 1 84 ? 3.584 -3.965 4.262 1 98.38 84 LEU A O 1
ATOM 677 N N . VAL A 1 85 ? 3.604 -4.457 2.102 1 97.56 85 VAL A N 1
ATOM 678 C CA . VAL A 1 85 ? 4.805 -5.281 2.162 1 97.56 85 VAL A CA 1
ATOM 679 C C . VAL A 1 85 ? 5.965 -4.562 1.474 1 97.56 85 VAL A C 1
ATOM 681 O O . VAL A 1 85 ? 5.816 -4.07 0.352 1 97.56 85 VAL A O 1
ATOM 684 N N . CYS A 1 86 ? 7.07 -4.488 2.076 1 96.25 86 CYS A N 1
ATOM 685 C CA . CYS A 1 86 ? 8.312 -4.023 1.47 1 96.25 86 CYS A CA 1
ATOM 686 C C . CYS A 1 86 ? 9.422 -5.062 1.626 1 96.25 86 CYS A C 1
ATOM 688 O O . CYS A 1 86 ? 9.5 -5.738 2.652 1 96.25 86 CYS A O 1
ATOM 690 N N . GLY A 1 87 ? 10.227 -5.156 0.599 1 95.31 87 GLY A N 1
ATOM 691 C CA . GLY A 1 87 ? 11.289 -6.141 0.692 1 95.31 87 GLY A CA 1
ATOM 692 C C . GLY A 1 87 ? 12.188 -6.168 -0.535 1 95.31 87 GLY A C 1
ATOM 693 O O . GLY A 1 87 ? 12.273 -5.184 -1.271 1 95.31 87 GLY A O 1
ATOM 694 N N . ASP A 1 88 ? 12.938 -7.258 -0.616 1 95.5 88 ASP A N 1
ATOM 695 C CA . ASP A 1 88 ? 13.828 -7.512 -1.746 1 95.5 88 ASP A CA 1
ATOM 696 C C . ASP A 1 88 ? 13.219 -8.539 -2.701 1 95.5 88 ASP A C 1
ATOM 698 O O . ASP A 1 88 ? 12.594 -9.508 -2.264 1 95.5 88 ASP A O 1
ATOM 702 N N . ILE A 1 89 ? 13.383 -8.32 -3.939 1 94.88 89 ILE A N 1
ATOM 703 C CA . ILE A 1 89 ? 13.008 -9.289 -4.965 1 94.88 89 ILE A CA 1
ATOM 704 C C . ILE A 1 89 ? 14.227 -9.641 -5.812 1 94.88 89 ILE A C 1
ATOM 706 O O . ILE A 1 89 ? 14.945 -8.75 -6.281 1 94.88 89 ILE A O 1
ATOM 710 N N . ILE A 1 90 ? 14.523 -10.859 -5.852 1 95.44 90 ILE A N 1
ATOM 711 C CA . ILE A 1 90 ? 15.633 -11.375 -6.648 1 95.44 90 ILE A CA 1
ATOM 712 C C . ILE A 1 90 ? 15.094 -12.094 -7.883 1 95.44 90 ILE A C 1
ATOM 714 O O . ILE A 1 90 ? 14.375 -13.094 -7.762 1 95.44 90 ILE A O 1
ATOM 718 N N . ILE A 1 91 ? 15.367 -11.594 -9.023 1 94.75 91 ILE A N 1
ATOM 719 C CA . ILE A 1 91 ? 14.922 -12.164 -10.289 1 94.75 91 ILE A CA 1
ATOM 720 C C . ILE A 1 91 ? 16.078 -12.891 -10.969 1 94.75 91 ILE A C 1
ATOM 722 O O . ILE A 1 91 ? 17.062 -12.258 -11.367 1 94.75 91 ILE A O 1
ATOM 726 N N . GLU A 1 92 ? 15.875 -14.156 -11.062 1 93.94 92 GLU A N 1
ATOM 727 C CA . GLU A 1 92 ? 16.922 -15.008 -11.602 1 93.94 92 GLU A CA 1
ATOM 728 C C . GLU A 1 92 ? 18.219 -14.867 -10.797 1 93.94 92 GLU A C 1
ATOM 730 O O . GLU A 1 92 ? 18.234 -15.125 -9.594 1 93.94 92 GLU A O 1
ATOM 735 N N . GLU A 1 93 ? 19.375 -14.555 -11.391 1 91.81 93 GLU A N 1
ATOM 736 C CA . GLU A 1 93 ? 20.641 -14.438 -10.688 1 91.81 93 GLU A CA 1
ATOM 737 C C . GLU A 1 93 ? 21.125 -12.992 -10.641 1 91.81 93 GLU A C 1
ATOM 739 O O . GLU A 1 93 ? 22.328 -12.727 -10.664 1 91.81 93 GLU A O 1
ATOM 744 N N . ASN A 1 94 ? 20.109 -12.164 -10.562 1 94.12 94 ASN A N 1
ATOM 745 C CA . ASN A 1 94 ? 20.469 -10.742 -10.555 1 94.12 94 ASN A CA 1
ATOM 746 C C . ASN A 1 94 ? 20.531 -10.195 -9.133 1 94.12 94 ASN A C 1
ATOM 748 O O . ASN A 1 94 ? 20.219 -10.898 -8.172 1 94.12 94 ASN A O 1
ATOM 752 N N . LYS A 1 95 ? 21.078 -9.023 -9.031 1 94.44 95 LYS A N 1
ATOM 753 C CA . LYS A 1 95 ? 21.125 -8.344 -7.734 1 94.44 95 LYS A CA 1
ATOM 754 C C . LYS A 1 95 ? 19.719 -8.062 -7.215 1 94.44 95 LYS A C 1
ATOM 756 O O . LYS A 1 95 ? 18.812 -7.781 -8 1 94.44 95 LYS A O 1
ATOM 761 N N . PRO A 1 96 ? 19.516 -8.125 -5.898 1 94.44 96 PRO A N 1
ATOM 762 C CA . PRO A 1 96 ? 18.219 -7.828 -5.32 1 94.44 96 PRO A CA 1
ATOM 763 C C . PRO A 1 96 ? 17.734 -6.41 -5.633 1 94.44 96 PRO A C 1
ATOM 765 O O . PRO A 1 96 ? 18.547 -5.477 -5.645 1 94.44 96 PRO A O 1
ATOM 768 N N . LEU A 1 97 ? 16.438 -6.305 -5.902 1 92.94 97 LEU A N 1
ATOM 769 C CA . LEU A 1 97 ? 15.766 -5.02 -6.062 1 92.94 97 LEU A CA 1
ATOM 770 C C . LEU A 1 97 ? 14.766 -4.789 -4.934 1 92.94 97 LEU A C 1
ATOM 772 O O . LEU A 1 97 ? 14.141 -5.734 -4.441 1 92.94 97 LEU A O 1
ATOM 776 N N . LYS A 1 98 ? 14.648 -3.537 -4.523 1 95.38 98 LYS A N 1
ATOM 777 C CA . LYS A 1 98 ? 13.625 -3.203 -3.539 1 95.38 98 LYS A CA 1
ATOM 778 C C . LYS A 1 98 ? 12.242 -3.15 -4.18 1 95.38 98 LYS A C 1
ATOM 780 O O . LYS A 1 98 ? 12.094 -2.656 -5.301 1 95.38 98 LYS A O 1
ATOM 785 N N . PHE A 1 99 ? 11.312 -3.666 -3.443 1 95.75 99 PHE A N 1
ATOM 786 C CA . PHE A 1 99 ? 9.945 -3.582 -3.936 1 95.75 99 PHE A CA 1
ATOM 787 C C . PHE A 1 99 ? 8.984 -3.236 -2.807 1 95.75 99 PHE A C 1
ATOM 789 O O . PHE A 1 99 ? 9.312 -3.416 -1.631 1 95.75 99 PHE A O 1
ATOM 796 N N . CYS A 1 100 ? 7.863 -2.678 -3.127 1 96.69 100 CYS A N 1
ATOM 797 C CA . CYS A 1 100 ? 6.707 -2.523 -2.248 1 96.69 100 CYS A CA 1
ATOM 798 C C . CYS A 1 100 ? 5.449 -3.078 -2.902 1 96.69 100 CYS A C 1
ATOM 800 O O . CYS A 1 100 ? 5.301 -3.021 -4.125 1 96.69 100 CYS A O 1
ATOM 802 N N . ARG A 1 101 ? 4.613 -3.658 -2.137 1 97.75 101 ARG A N 1
ATOM 803 C CA . ARG A 1 101 ? 3.371 -4.25 -2.617 1 97.75 101 ARG A CA 1
ATOM 804 C C . ARG A 1 101 ? 2.248 -4.066 -1.603 1 97.75 101 ARG A C 1
ATOM 806 O O . ARG A 1 101 ? 2.432 -4.324 -0.411 1 97.75 101 ARG A O 1
ATOM 813 N N . SER A 1 102 ? 1.091 -3.596 -2.027 1 98.69 102 SER A N 1
ATOM 814 C CA . SER A 1 102 ? -0.059 -3.416 -1.148 1 98.69 102 SER A CA 1
ATOM 815 C C . SER A 1 102 ? -1.19 -4.371 -1.515 1 98.69 102 SER A C 1
ATOM 817 O O . SER A 1 102 ? -1.6 -4.441 -2.676 1 98.69 102 SER A O 1
ATOM 819 N N . PHE A 1 103 ? -1.636 -5.137 -0.546 1 98.88 103 PHE A N 1
ATOM 820 C CA . PHE A 1 103 ? -2.797 -6.008 -0.695 1 98.88 103 PHE A CA 1
ATOM 821 C C . PHE A 1 103 ? -3.982 -5.465 0.093 1 98.88 103 PHE A C 1
ATOM 823 O O . PHE A 1 103 ? -3.83 -5.039 1.238 1 98.88 103 PHE A O 1
ATOM 830 N N . HIS A 1 104 ? -5.113 -5.461 -0.5 1 98.81 104 HIS A N 1
ATOM 831 C CA . HIS A 1 104 ? -6.363 -5.277 0.228 1 98.81 104 HIS A CA 1
ATOM 832 C C . HIS A 1 104 ? -7.219 -6.539 0.187 1 98.81 104 HIS A C 1
ATOM 834 O O . HIS A 1 104 ? -7.703 -6.934 -0.876 1 98.81 104 HIS A O 1
ATOM 840 N N . LEU A 1 105 ? -7.387 -7.145 1.362 1 98.75 105 LEU A N 1
ATOM 841 C CA . LEU A 1 105 ? -8.062 -8.43 1.489 1 98.75 105 LEU A CA 1
ATOM 842 C C . LEU A 1 105 ? -9.516 -8.242 1.913 1 98.75 105 LEU A C 1
ATOM 844 O O . LEU A 1 105 ? -9.812 -7.43 2.789 1 98.75 105 LEU A O 1
ATOM 848 N N . PHE A 1 106 ? -10.359 -9.016 1.331 1 97.56 106 PHE A N 1
ATOM 849 C CA . PHE A 1 106 ? -11.773 -9.039 1.705 1 97.56 106 PHE A CA 1
ATOM 850 C C . PHE A 1 106 ? -12.195 -10.445 2.125 1 97.56 106 PHE A C 1
ATOM 852 O O . PHE A 1 106 ? -11.781 -11.43 1.512 1 97.56 106 PHE A O 1
ATOM 859 N N . PRO A 1 107 ? -12.984 -10.484 3.104 1 96.5 107 PRO A N 1
ATOM 860 C CA . PRO A 1 107 ? -13.391 -11.805 3.588 1 96.5 107 PRO A CA 1
ATOM 861 C C . PRO A 1 107 ? -14.352 -12.516 2.633 1 96.5 107 PRO A C 1
ATOM 863 O O . PRO A 1 107 ? -15.117 -11.859 1.92 1 96.5 107 PRO A O 1
ATOM 866 N N . LEU A 1 108 ? -14.258 -13.789 2.605 1 95.69 108 LEU A N 1
ATOM 867 C CA . LEU A 1 108 ? -15.188 -14.633 1.867 1 95.69 108 LEU A CA 1
ATOM 868 C C . LEU A 1 108 ? -16.266 -15.188 2.787 1 95.69 108 LEU A C 1
ATOM 870 O O . LEU A 1 108 ? -16.016 -15.461 3.963 1 95.69 108 LEU A O 1
ATOM 874 N N . PRO A 1 109 ? -17.422 -15.344 2.207 1 90.81 109 PRO A N 1
ATOM 875 C CA . PRO A 1 109 ? -18.484 -15.93 3.023 1 90.81 109 PRO A CA 1
ATOM 876 C C . PRO A 1 109 ? -18.125 -17.312 3.551 1 90.81 109 PRO A C 1
ATOM 878 O O . PRO A 1 109 ? -18.531 -17.688 4.652 1 90.81 109 PRO A O 1
ATOM 881 N N . SER A 1 110 ? -17.422 -18.141 2.842 1 90.25 110 SER A N 1
ATOM 882 C CA . SER A 1 110 ? -17.078 -19.516 3.186 1 90.25 110 SER A CA 1
ATOM 883 C C . SER A 1 110 ? -15.906 -19.562 4.172 1 90.25 110 SER A C 1
ATOM 885 O O . SER A 1 110 ? -15.555 -20.641 4.668 1 90.25 110 SER A O 1
ATOM 887 N N . GLY A 1 111 ? -15.367 -18.422 4.543 1 89.56 111 GLY A N 1
ATOM 888 C CA . GLY A 1 111 ? -14.164 -18.391 5.359 1 89.56 111 GLY A CA 1
ATOM 889 C C . GLY A 1 111 ? -12.906 -18.094 4.559 1 89.56 111 GLY A C 1
ATOM 890 O O . GLY A 1 111 ? -12.789 -18.5 3.402 1 89.56 111 GLY A O 1
ATOM 891 N N . GLY A 1 112 ? -12.039 -17.234 5.094 1 95.06 112 GLY A N 1
ATOM 892 C CA . GLY A 1 112 ? -10.828 -16.844 4.387 1 95.06 112 GLY A CA 1
ATOM 893 C C . GLY A 1 112 ? -10.93 -15.484 3.73 1 95.06 112 GLY A C 1
ATOM 894 O O . GLY A 1 112 ? -11.828 -14.703 4.051 1 95.06 112 GLY A O 1
ATOM 895 N N . TYR A 1 113 ? -9.961 -15.25 2.9 1 98.19 113 TYR A N 1
ATOM 896 C CA . TYR A 1 113 ? -9.867 -13.945 2.256 1 98.19 113 TYR A CA 1
ATOM 897 C C . TYR A 1 113 ? -9.469 -14.086 0.792 1 98.19 113 TYR A C 1
ATOM 899 O O . TYR A 1 113 ? -8.867 -15.094 0.401 1 98.19 113 TYR A O 1
ATOM 907 N N . PHE A 1 114 ? -9.898 -13.188 -0.009 1 98.5 114 PHE A N 1
ATOM 908 C CA . PHE A 1 114 ? -9.336 -13.031 -1.347 1 98.5 114 PHE A CA 1
ATOM 909 C C . PHE A 1 114 ? -8.758 -11.633 -1.528 1 98.5 114 PHE A C 1
ATOM 911 O O . PHE A 1 114 ? -9.023 -10.734 -0.726 1 98.5 114 PHE A O 1
ATOM 918 N N . ILE A 1 115 ? -7.957 -11.484 -2.549 1 98.81 115 ILE A N 1
ATOM 919 C CA . ILE A 1 115 ? -7.324 -10.203 -2.842 1 98.81 115 ILE A CA 1
ATOM 920 C C . ILE A 1 115 ? -8.234 -9.375 -3.752 1 98.81 115 ILE A C 1
ATOM 922 O O . ILE A 1 115 ? -8.492 -9.758 -4.895 1 98.81 115 ILE A O 1
ATOM 926 N N . PHE A 1 116 ? -8.727 -8.273 -3.201 1 98.56 116 PHE A N 1
ATOM 927 C CA . PHE A 1 116 ? -9.508 -7.355 -4.02 1 98.56 116 PHE A CA 1
ATOM 928 C C . PHE A 1 116 ? -8.602 -6.391 -4.77 1 98.56 116 PHE A C 1
ATOM 930 O O . PHE A 1 116 ? -8.781 -6.156 -5.965 1 98.56 116 PHE A O 1
ATOM 937 N N . ASN A 1 117 ? -7.633 -5.773 -4.121 1 98.75 117 ASN A N 1
ATOM 938 C CA . ASN A 1 117 ? -6.633 -4.887 -4.707 1 98.75 117 ASN A CA 1
ATOM 939 C C . ASN A 1 117 ? -5.219 -5.426 -4.504 1 98.75 117 ASN A C 1
ATOM 941 O O . ASN A 1 117 ? -4.871 -5.871 -3.408 1 98.75 117 ASN A O 1
ATOM 945 N N . ASP A 1 118 ? -4.438 -5.371 -5.512 1 98.81 118 ASP A N 1
ATOM 946 C CA . ASP A 1 118 ? -3.035 -5.77 -5.531 1 98.81 118 ASP A CA 1
ATOM 947 C C . ASP A 1 118 ? -2.184 -4.742 -6.273 1 98.81 118 ASP A C 1
ATOM 949 O O . ASP A 1 118 ? -2.244 -4.648 -7.5 1 98.81 118 ASP A O 1
ATOM 953 N N . LEU A 1 119 ? -1.386 -3.928 -5.539 1 98.62 119 LEU A N 1
ATOM 954 C CA . LEU A 1 119 ? -0.562 -2.883 -6.141 1 98.62 119 LEU A CA 1
ATOM 955 C C . LEU A 1 119 ? 0.92 -3.17 -5.926 1 98.62 119 LEU A C 1
ATOM 957 O O . LEU A 1 119 ? 1.385 -3.234 -4.785 1 98.62 119 LEU A O 1
ATOM 961 N N . PHE A 1 120 ? 1.686 -3.363 -6.973 1 97.88 120 PHE A N 1
ATOM 962 C CA . PHE A 1 120 ? 3.104 -3.699 -6.902 1 97.88 120 PHE A CA 1
ATOM 963 C C . PHE A 1 120 ? 3.951 -2.611 -7.551 1 97.88 120 PHE A C 1
ATOM 965 O O . PHE A 1 120 ? 3.637 -2.145 -8.648 1 97.88 120 PHE A O 1
ATOM 972 N N . ARG A 1 121 ? 5.078 -2.225 -6.891 1 96.38 121 ARG A N 1
ATOM 973 C CA . ARG A 1 121 ? 6.066 -1.322 -7.473 1 96.38 121 ARG A CA 1
ATOM 974 C C . ARG A 1 121 ? 7.48 -1.739 -7.086 1 96.38 121 ARG A C 1
ATOM 976 O O . ARG A 1 121 ? 7.734 -2.1 -5.938 1 96.38 121 ARG A O 1
ATOM 983 N N . PHE A 1 122 ? 8.367 -1.593 -8.078 1 93.06 122 PHE A N 1
ATOM 984 C CA . PHE A 1 122 ? 9.789 -1.595 -7.762 1 93.06 122 PHE A CA 1
ATOM 985 C C . PHE A 1 122 ? 10.211 -0.26 -7.16 1 93.06 122 PHE A C 1
ATOM 987 O O . PHE A 1 122 ? 9.766 0.798 -7.609 1 93.06 122 PHE A O 1
ATOM 994 N N . CYS A 1 123 ? 10.906 -0.356 -6.062 1 88.88 123 CYS A N 1
ATOM 995 C CA . CYS A 1 123 ? 11.438 0.856 -5.449 1 88.88 123 CYS A CA 1
ATOM 996 C C . CYS A 1 123 ? 12.883 1.098 -5.883 1 88.88 123 CYS A C 1
ATOM 998 O O . CYS A 1 123 ? 13.805 0.948 -5.082 1 88.88 123 CYS A O 1
ATOM 1000 N N . ILE A 1 124 ? 13.156 1.135 -7.062 1 71.5 124 ILE A N 1
ATOM 1001 C CA . ILE A 1 124 ? 14.516 1.18 -7.586 1 71.5 124 ILE A CA 1
ATOM 1002 C C . ILE A 1 124 ? 14.93 2.631 -7.816 1 71.5 124 ILE A C 1
ATOM 1004 O O . ILE A 1 124 ? 14.086 3.496 -8.047 1 71.5 124 ILE A O 1
ATOM 1008 N N . SER A 1 125 ? 16.188 3.135 -7.227 1 54.59 125 SER A N 1
ATOM 1009 C CA . SER A 1 125 ? 16.906 4.355 -7.562 1 54.59 125 SER A CA 1
ATOM 1010 C C . SER A 1 125 ? 17.203 4.434 -9.055 1 54.59 125 SER A C 1
ATOM 1012 O O . SER A 1 125 ? 17.312 3.402 -9.727 1 54.59 125 SER A O 1
ATOM 1014 N N . MET B 1 1 ? -24.797 -3.908 -4.594 1 42.84 1 MET B N 1
ATOM 1015 C CA . MET B 1 1 ? -23.703 -4.172 -5.527 1 42.84 1 MET B CA 1
ATOM 1016 C C . MET B 1 1 ? -22.547 -3.193 -5.312 1 42.84 1 MET B C 1
ATOM 1018 O O . MET B 1 1 ? -22.781 -1.991 -5.164 1 42.84 1 MET B O 1
ATOM 1022 N N . ASP B 1 2 ? -21.391 -3.629 -4.734 1 62.25 2 ASP B N 1
ATOM 1023 C CA . ASP B 1 2 ? -20.344 -2.766 -4.191 1 62.25 2 ASP B CA 1
ATOM 1024 C C . ASP B 1 2 ? -19.844 -1.78 -5.246 1 62.25 2 ASP B C 1
ATOM 1026 O O . ASP B 1 2 ? -19.453 -2.184 -6.344 1 62.25 2 ASP B O 1
ATOM 1030 N N . MET B 1 3 ? -20.484 -0.461 -5.145 1 82.44 3 MET B N 1
ATOM 1031 C CA . MET B 1 3 ? -20.297 0.607 -6.121 1 82.44 3 MET B CA 1
ATOM 1032 C C . MET B 1 3 ? -18.844 1.088 -6.121 1 82.44 3 MET B C 1
ATOM 1034 O O . MET B 1 3 ? -18.281 1.343 -5.062 1 82.44 3 MET B O 1
ATOM 1038 N N . LEU B 1 4 ? -18.219 0.802 -7.195 1 93.69 4 LEU B N 1
ATOM 1039 C CA . LEU B 1 4 ? -16.891 1.367 -7.438 1 93.69 4 LEU B CA 1
ATOM 1040 C C . LEU B 1 4 ? -17 2.744 -8.086 1 93.69 4 LEU B C 1
ATOM 1042 O O . LEU B 1 4 ? -17.766 2.936 -9.023 1 93.69 4 LEU B O 1
ATOM 1046 N N . ASN B 1 5 ? -16.328 3.732 -7.562 1 95.5 5 ASN B N 1
ATOM 1047 C CA . ASN B 1 5 ? -16.344 5.082 -8.109 1 95.5 5 ASN B CA 1
ATOM 1048 C C . ASN B 1 5 ? -15.602 5.16 -9.445 1 95.5 5 ASN B C 1
ATOM 1050 O O . ASN B 1 5 ? -14.398 4.922 -9.5 1 95.5 5 ASN B O 1
ATOM 1054 N N . PRO B 1 6 ? -16.203 5.465 -10.516 1 95.5 6 PRO B N 1
ATOM 1055 C CA . PRO B 1 6 ? -15.531 5.469 -11.812 1 95.5 6 PRO B CA 1
ATOM 1056 C C . PRO B 1 6 ? -14.5 6.586 -11.938 1 95.5 6 PRO B C 1
ATOM 1058 O O . PRO B 1 6 ? -13.68 6.574 -12.859 1 95.5 6 PRO B O 1
ATOM 1061 N N . GLN B 1 7 ? -14.516 7.609 -11.078 1 97.06 7 GLN B N 1
ATOM 1062 C CA . GLN B 1 7 ? -13.578 8.727 -11.141 1 97.06 7 GLN B CA 1
ATOM 1063 C C . GLN B 1 7 ? -12.43 8.531 -10.156 1 97.06 7 GLN B C 1
ATOM 1065 O O . GLN B 1 7 ? -11.758 9.5 -9.781 1 97.06 7 GLN B O 1
ATOM 1070 N N . PHE B 1 8 ? -12.258 7.25 -9.711 1 97.88 8 PHE B N 1
ATOM 1071 C CA . PHE B 1 8 ? -11.32 6.953 -8.633 1 97.88 8 PHE B CA 1
ATOM 1072 C C . PHE B 1 8 ? -9.922 7.453 -8.969 1 97.88 8 PHE B C 1
ATOM 1074 O O . PHE B 1 8 ? -9.211 7.957 -8.102 1 97.88 8 PHE B O 1
ATOM 1081 N N . GLU B 1 9 ? -9.5 7.336 -10.234 1 97.69 9 GLU B N 1
ATOM 1082 C CA . GLU B 1 9 ? -8.133 7.68 -10.617 1 97.69 9 GLU B CA 1
ATOM 1083 C C . GLU B 1 9 ? -7.887 9.18 -10.492 1 97.69 9 GLU B C 1
ATOM 1085 O O . GLU B 1 9 ? -6.887 9.609 -9.906 1 97.69 9 GLU B O 1
ATOM 1090 N N . GLU B 1 10 ? -8.742 9.969 -11.055 1 98.06 10 GLU B N 1
ATOM 1091 C CA . GLU B 1 10 ? -8.625 11.422 -10.984 1 98.06 10 GLU B CA 1
ATOM 1092 C C . GLU B 1 10 ? -8.703 11.922 -9.547 1 98.06 10 GLU B C 1
ATOM 1094 O O . GLU B 1 10 ? -7.922 12.781 -9.133 1 98.06 10 GLU B O 1
ATOM 1099 N N . ILE B 1 11 ? -9.625 11.367 -8.82 1 98.06 11 ILE B N 1
ATOM 1100 C CA . ILE B 1 11 ? -9.797 11.75 -7.422 1 98.06 11 ILE B CA 1
ATOM 1101 C C . ILE B 1 11 ? -8.539 11.414 -6.633 1 98.06 11 ILE B C 1
ATOM 1103 O O . ILE B 1 11 ? -8.055 12.219 -5.84 1 98.06 11 ILE B O 1
ATOM 1107 N N . GLY B 1 12 ? -8.047 10.188 -6.812 1 98.44 12 GLY B N 1
ATOM 1108 C CA . GLY B 1 12 ? -6.836 9.773 -6.113 1 98.44 12 GLY B CA 1
ATOM 1109 C C . GLY B 1 12 ? -5.645 10.672 -6.395 1 98.44 12 GLY B C 1
ATOM 1110 O O . GLY B 1 12 ? -4.926 11.062 -5.473 1 98.44 12 GLY B O 1
ATOM 1111 N N . LYS B 1 13 ? -5.438 11.016 -7.688 1 98.31 13 LYS B N 1
ATOM 1112 C CA . LYS B 1 13 ? -4.34 11.891 -8.086 1 98.31 13 LYS B CA 1
ATOM 1113 C C . LYS B 1 13 ? -4.453 13.258 -7.41 1 98.31 13 LYS B C 1
ATOM 1115 O O . LYS B 1 13 ? -3.475 13.766 -6.863 1 98.31 13 LYS B O 1
ATOM 1120 N N . GLU B 1 14 ? -5.562 13.789 -7.457 1 98 14 GLU B N 1
ATOM 1121 C CA . GLU B 1 14 ? -5.801 15.086 -6.836 1 98 14 GLU B CA 1
ATOM 1122 C C . GLU B 1 14 ? -5.59 15.023 -5.328 1 98 14 GLU B C 1
ATOM 1124 O O . GLU B 1 14 ? -5.059 15.961 -4.73 1 98 14 GLU B O 1
ATOM 1129 N N . PHE B 1 15 ? -6.055 13.953 -4.727 1 98.31 15 PHE B N 1
ATOM 1130 C CA . PHE B 1 15 ? -5.91 13.789 -3.285 1 98.31 15 PHE B CA 1
ATOM 1131 C C . PHE B 1 15 ? -4.441 13.766 -2.889 1 98.31 15 PHE B C 1
ATOM 1133 O O . PHE B 1 15 ? -4.035 14.453 -1.948 1 98.31 15 PHE B O 1
ATOM 1140 N N . VAL B 1 16 ? -3.643 12.984 -3.57 1 98.25 16 VAL B N 1
ATOM 1141 C CA . VAL B 1 16 ? -2.227 12.852 -3.246 1 98.25 16 VAL B CA 1
ATOM 1142 C C . VAL B 1 16 ? -1.531 14.203 -3.398 1 98.25 16 VAL B C 1
ATOM 1144 O O . VAL B 1 16 ? -0.743 14.602 -2.537 1 98.25 16 VAL B O 1
ATOM 1147 N N . ASN B 1 17 ? -1.829 14.883 -4.48 1 97.56 17 ASN B N 1
ATOM 1148 C CA . ASN B 1 17 ? -1.282 16.219 -4.668 1 97.56 17 ASN B CA 1
ATOM 1149 C C . ASN B 1 17 ? -1.646 17.156 -3.51 1 97.56 17 ASN B C 1
ATOM 1151 O O . ASN B 1 17 ? -0.785 17.844 -2.977 1 97.56 17 ASN B O 1
ATOM 1155 N N . HIS B 1 18 ? -2.871 17.141 -3.174 1 97.31 18 HIS B N 1
ATOM 1156 C CA . HIS B 1 18 ? -3.359 17.969 -2.074 1 97.31 18 HIS B CA 1
ATOM 1157 C C . HIS B 1 18 ? -2.676 17.594 -0.763 1 97.31 18 HIS B C 1
ATOM 1159 O O . HIS B 1 18 ? -2.27 18.469 0.001 1 97.31 18 HIS B O 1
ATOM 1165 N N . TYR B 1 19 ? -2.545 16.328 -0.525 1 98.31 19 TYR B N 1
ATOM 1166 C CA . TYR B 1 19 ? -1.93 15.836 0.703 1 98.31 19 TYR B CA 1
ATOM 1167 C C . TYR B 1 19 ? -0.517 16.391 0.863 1 98.31 19 TYR B C 1
ATOM 1169 O O . TYR B 1 19 ? -0.177 16.938 1.908 1 98.31 19 TYR B O 1
ATOM 1177 N N . PHE B 1 20 ? 0.275 16.266 -0.151 1 97 20 PHE B N 1
ATOM 1178 C CA . PHE B 1 20 ? 1.672 16.672 -0.025 1 97 20 PHE B CA 1
ATOM 1179 C C . PHE B 1 20 ? 1.805 18.188 -0.037 1 97 20 PHE B C 1
ATOM 1181 O O . PHE B 1 20 ? 2.734 18.734 0.555 1 97 20 PHE B O 1
ATOM 1188 N N . GLN B 1 21 ? 0.886 18.859 -0.705 1 95.5 21 GLN B N 1
ATOM 1189 C CA . GLN B 1 21 ? 0.845 20.328 -0.597 1 95.5 21 GLN B CA 1
ATOM 1190 C C . GLN B 1 21 ? 0.606 20.766 0.846 1 95.5 21 GLN B C 1
ATOM 1192 O O . GLN B 1 21 ? 1.304 21.641 1.357 1 95.5 21 GLN B O 1
ATOM 1197 N N . LEU B 1 22 ? -0.404 20.141 1.493 1 95.75 22 LEU B N 1
ATOM 1198 C CA . LEU B 1 22 ? -0.682 20.422 2.895 1 95.75 22 LEU B CA 1
ATOM 1199 C C . LEU B 1 22 ? 0.506 20.062 3.773 1 95.75 22 LEU B C 1
ATOM 1201 O O . LEU B 1 22 ? 0.866 20.797 4.688 1 95.75 22 LEU B O 1
ATOM 1205 N N . PHE B 1 23 ? 1.092 18.938 3.486 1 95.94 23 PHE B N 1
ATOM 1206 C CA . PHE B 1 23 ? 2.248 18.469 4.242 1 95.94 23 PHE B CA 1
ATOM 1207 C C . PHE B 1 23 ? 3.35 19.516 4.254 1 95.94 23 PHE B C 1
ATOM 1209 O O . PHE B 1 23 ? 3.955 19.781 5.293 1 95.94 23 PHE B O 1
ATOM 1216 N N . ASN B 1 24 ? 3.619 20.156 3.107 1 90.44 24 ASN B N 1
ATOM 1217 C CA . ASN B 1 24 ? 4.699 21.125 2.92 1 90.44 24 ASN B CA 1
ATOM 1218 C C . ASN B 1 24 ? 4.336 22.5 3.488 1 90.44 24 ASN B C 1
ATOM 1220 O O . ASN B 1 24 ? 5.211 23.234 3.941 1 90.44 24 ASN B O 1
ATOM 1224 N N . SER B 1 25 ? 3.09 22.875 3.445 1 89.62 25 SER B N 1
ATOM 1225 C CA . SER B 1 25 ? 2.678 24.219 3.871 1 89.62 25 SER B CA 1
ATOM 1226 C C . SER B 1 25 ? 2.473 24.281 5.379 1 89.62 25 SER B C 1
ATOM 1228 O O . SER B 1 25 ? 2.727 25.312 6.008 1 89.62 25 SER B O 1
ATOM 1230 N N . GLY B 1 26 ? 1.962 23.156 6.016 1 91.62 26 GLY B N 1
ATOM 1231 C CA . GLY B 1 26 ? 1.688 23.047 7.438 1 91.62 26 GLY B CA 1
ATOM 1232 C C . GLY B 1 26 ? 1.111 21.703 7.832 1 91.62 26 GLY B C 1
ATOM 1233 O O . GLY B 1 26 ? -0.08 21.453 7.641 1 91.62 26 GLY B O 1
ATOM 1234 N N . ARG B 1 27 ? 1.827 20.859 8.586 1 94.44 27 ARG B N 1
ATOM 1235 C CA . ARG B 1 27 ? 1.468 19.484 8.906 1 94.44 27 ARG B CA 1
ATOM 1236 C C . ARG B 1 27 ? 0.181 19.438 9.727 1 94.44 27 ARG B C 1
ATOM 1238 O O . ARG B 1 27 ? -0.589 18.469 9.617 1 94.44 27 ARG B O 1
ATOM 1245 N N . ASN B 1 28 ? -0.084 20.516 10.453 1 96.62 28 ASN B N 1
ATOM 1246 C CA . ASN B 1 28 ? -1.297 20.531 11.266 1 96.62 28 ASN B CA 1
ATOM 1247 C C . ASN B 1 28 ? -2.551 20.578 10.398 1 96.62 28 ASN B C 1
ATOM 1249 O O . ASN B 1 28 ? -3.633 20.188 10.836 1 96.62 28 ASN B O 1
ATOM 1253 N N . GLU B 1 29 ? -2.377 21.156 9.172 1 96.62 29 GLU B N 1
ATOM 1254 C CA . GLU B 1 29 ? -3.506 21.234 8.25 1 96.62 29 GLU B CA 1
ATOM 1255 C C . GLU B 1 29 ? -3.945 19.844 7.801 1 96.62 29 GLU B C 1
ATOM 1257 O O . GLU B 1 29 ? -5.074 19.656 7.344 1 96.62 29 GLU B O 1
ATOM 1262 N N . LEU B 1 30 ? -3.074 18.844 7.934 1 98.12 30 LEU B N 1
ATOM 1263 C CA . LEU B 1 30 ? -3.385 17.484 7.535 1 98.12 30 LEU B CA 1
ATOM 1264 C C . LEU B 1 30 ? -4.469 16.891 8.43 1 98.12 30 LEU B C 1
ATOM 1266 O O . LEU B 1 30 ? -5.078 15.875 8.078 1 98.12 30 LEU B O 1
ATOM 1270 N N . ALA B 1 31 ? -4.711 17.484 9.602 1 98.06 31 ALA B N 1
ATOM 1271 C CA . ALA B 1 31 ? -5.711 17 10.555 1 98.06 31 ALA B CA 1
ATOM 1272 C C . ALA B 1 31 ? -7.078 16.859 9.883 1 98.06 31 ALA B C 1
ATOM 1274 O O . ALA B 1 31 ? -7.852 15.961 10.219 1 98.06 31 ALA B O 1
ATOM 1275 N N . ALA B 1 32 ? -7.344 17.688 8.938 1 97 32 ALA B N 1
ATOM 1276 C CA . ALA B 1 32 ? -8.648 17.719 8.273 1 97 32 ALA B CA 1
ATOM 1277 C C . ALA B 1 32 ? -8.852 16.469 7.414 1 97 32 ALA B C 1
ATOM 1279 O O . ALA B 1 32 ? -9.977 16.172 7.008 1 97 32 ALA B O 1
ATOM 1280 N N . LEU B 1 33 ? -7.766 15.773 7.078 1 98.25 33 LEU B N 1
ATOM 1281 C CA . LEU B 1 33 ? -7.84 14.617 6.191 1 98.25 33 LEU B CA 1
ATOM 1282 C C . LEU B 1 33 ? -7.996 13.328 6.992 1 98.25 33 LEU B C 1
ATOM 1284 O O . LEU B 1 33 ? -8.156 12.25 6.418 1 98.25 33 LEU B O 1
ATOM 1288 N N . TYR B 1 34 ? -7.867 13.391 8.312 1 98.5 34 TYR B N 1
ATOM 1289 C CA . TYR B 1 34 ? -7.973 12.227 9.18 1 98.5 34 TYR B CA 1
ATOM 1290 C C . TYR B 1 34 ? -9.195 12.328 10.086 1 98.5 34 TYR B C 1
ATOM 1292 O O . TYR B 1 34 ? -9.75 13.414 10.266 1 98.5 34 TYR B O 1
ATOM 1300 N N . LYS B 1 35 ? -9.609 11.164 10.617 1 97.62 35 LYS B N 1
ATOM 1301 C CA . LYS B 1 35 ? -10.68 11.062 11.602 1 97.62 35 LYS B CA 1
ATOM 1302 C C . LYS B 1 35 ? -10.227 10.25 12.812 1 97.62 35 LYS B C 1
ATOM 1304 O O . LYS B 1 35 ? -9.156 9.641 12.797 1 97.62 35 LYS B O 1
ATOM 1309 N N . ASP B 1 36 ? -11.055 10.156 13.797 1 97.38 36 ASP B N 1
ATOM 1310 C CA . ASP B 1 36 ? -10.734 9.414 15.016 1 97.38 36 ASP B CA 1
ATOM 1311 C C . ASP B 1 36 ? -10.484 7.941 14.711 1 97.38 36 ASP B C 1
ATOM 1313 O O . ASP B 1 36 ? -9.703 7.285 15.406 1 97.38 36 ASP B O 1
ATOM 1317 N N . ILE B 1 37 ? -11.078 7.453 13.695 1 96.75 37 ILE B N 1
ATOM 1318 C CA . ILE B 1 37 ? -11.016 6.031 13.383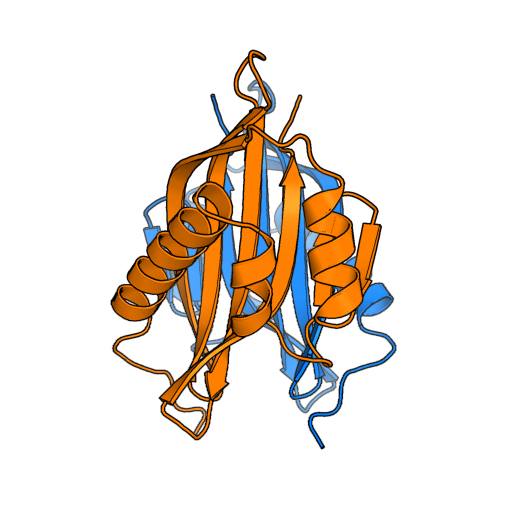 1 96.75 37 ILE B CA 1
ATOM 1319 C C . ILE B 1 37 ? -9.852 5.766 12.438 1 96.75 37 ILE B C 1
ATOM 1321 O O . ILE B 1 37 ? -9.578 4.617 12.078 1 96.75 37 ILE B O 1
ATOM 1325 N N . SER B 1 38 ? -9.18 6.816 11.93 1 98.38 38 SER B N 1
ATOM 1326 C CA . SER B 1 38 ? -8.047 6.656 11.023 1 98.38 38 SER B CA 1
ATOM 1327 C C . SER B 1 38 ? -6.887 5.949 11.719 1 98.38 38 SER B C 1
ATOM 1329 O O . SER B 1 38 ? -6.719 6.059 12.93 1 98.38 38 SER B O 1
ATOM 1331 N N . MET B 1 39 ? -6.16 5.211 10.938 1 98.5 39 MET B N 1
ATOM 1332 C CA . MET B 1 39 ? -4.984 4.5 11.438 1 98.5 39 MET B CA 1
ATOM 1333 C C . MET B 1 39 ? -3.766 4.789 10.562 1 98.5 39 MET B C 1
ATOM 1335 O O . MET B 1 39 ? -3.871 4.852 9.336 1 98.5 39 MET B O 1
ATOM 1339 N N . MET B 1 40 ? -2.646 4.934 11.25 1 98.56 40 MET B N 1
ATOM 1340 C CA . MET B 1 40 ? -1.4 5.141 10.516 1 98.56 40 MET B CA 1
ATOM 1341 C C . MET B 1 40 ? -0.304 4.215 11.039 1 98.56 40 MET B C 1
ATOM 1343 O O . MET B 1 40 ? -0.187 4 12.242 1 98.56 40 MET B O 1
ATOM 1347 N N . SER B 1 41 ? 0.37 3.605 10.141 1 98.06 41 SER B N 1
ATOM 1348 C CA . SER B 1 41 ? 1.662 2.996 10.438 1 98.06 41 SER B CA 1
ATOM 1349 C C . SER B 1 41 ? 2.805 3.785 9.805 1 98.06 41 SER B C 1
ATOM 1351 O O . SER B 1 41 ? 2.818 4.004 8.594 1 98.06 41 SER B O 1
ATOM 1353 N N . PHE B 1 42 ? 3.693 4.262 10.57 1 96.69 42 PHE B N 1
ATOM 1354 C CA . PHE B 1 42 ? 4.906 4.945 10.141 1 96.69 42 PHE B CA 1
ATOM 1355 C C . PHE B 1 42 ? 6.148 4.191 10.609 1 96.69 42 PHE B C 1
ATOM 1357 O O . PHE B 1 42 ? 6.547 4.305 11.773 1 96.69 42 PHE B O 1
ATOM 1364 N N . GLU B 1 43 ? 6.766 3.422 9.609 1 90.69 43 GLU B N 1
ATOM 1365 C CA . GLU B 1 43 ? 7.805 2.467 9.984 1 90.69 43 GLU B CA 1
ATOM 1366 C C . GLU B 1 43 ? 7.312 1.523 11.078 1 90.69 43 GLU B C 1
ATOM 1368 O O . GLU B 1 43 ? 6.352 0.781 10.883 1 90.69 43 GLU B O 1
ATOM 1373 N N . ASN B 1 44 ? 7.793 1.571 12.242 1 87.06 44 ASN B N 1
ATOM 1374 C CA . ASN B 1 44 ? 7.422 0.629 13.297 1 87.06 44 ASN B CA 1
ATOM 1375 C C . ASN B 1 44 ? 6.445 1.253 14.289 1 87.06 44 ASN B C 1
ATOM 1377 O O . ASN B 1 44 ? 6.012 0.596 15.234 1 87.06 44 ASN B O 1
ATOM 1381 N N . ASP B 1 45 ? 5.977 2.434 13.984 1 94.25 45 ASP B N 1
ATOM 1382 C CA . ASP B 1 45 ? 5.047 3.125 14.875 1 94.25 45 ASP B CA 1
ATOM 1383 C C . ASP B 1 45 ? 3.609 2.996 14.375 1 94.25 45 ASP B C 1
ATOM 1385 O O . ASP B 1 45 ? 3.354 3.098 13.18 1 94.25 45 ASP B O 1
ATOM 1389 N N . GLN B 1 46 ? 2.771 2.729 15.32 1 96 46 GLN B N 1
ATOM 1390 C CA . GLN B 1 46 ? 1.345 2.682 15.023 1 96 46 GLN B CA 1
ATOM 1391 C C . GLN B 1 46 ? 0.599 3.807 15.742 1 96 46 GLN B C 1
ATOM 1393 O O . GLN B 1 46 ? 0.841 4.07 16.922 1 96 46 GLN B O 1
ATOM 1398 N N . CYS B 1 47 ? -0.191 4.504 15 1 97.44 47 CYS B N 1
ATOM 1399 C CA . CYS B 1 47 ? -0.987 5.613 15.516 1 97.44 47 CYS B CA 1
ATOM 1400 C C . CYS B 1 47 ? -2.457 5.445 15.156 1 97.44 47 CYS B C 1
ATOM 1402 O O . CYS B 1 47 ? -2.781 4.871 14.117 1 97.44 47 CYS B O 1
ATOM 1404 N N . ARG B 1 48 ? -3.242 5.957 16.031 1 97.56 48 ARG B N 1
ATOM 1405 C CA . ARG B 1 48 ? -4.676 5.98 15.75 1 97.56 48 ARG B CA 1
ATOM 1406 C C . ARG B 1 48 ? -5.27 7.348 16.062 1 97.56 48 ARG B C 1
ATOM 1408 O O . ARG B 1 48 ? -4.934 7.961 17.078 1 97.56 48 ARG B O 1
ATOM 1415 N N . GLY B 1 49 ? -6.121 7.746 15.156 1 98.31 49 GLY B N 1
ATOM 1416 C CA . GLY B 1 49 ? -6.809 9.008 15.391 1 98.31 49 GLY B CA 1
ATOM 1417 C C . GLY B 1 49 ? -5.996 10.219 14.961 1 98.31 49 GLY B C 1
ATOM 1418 O O . GLY B 1 49 ? -4.766 10.164 14.922 1 98.31 49 GLY B O 1
ATOM 1419 N N . THR B 1 50 ? -6.723 11.289 14.758 1 98.38 50 THR B N 1
ATOM 1420 C CA . THR B 1 50 ? -6.156 12.508 14.195 1 98.38 50 THR B CA 1
ATOM 1421 C C . THR B 1 50 ? -5.027 13.031 15.07 1 98.38 50 THR B C 1
ATOM 1423 O O . THR B 1 50 ? -3.939 13.344 14.578 1 98.38 50 THR B O 1
ATOM 1426 N N . SER B 1 51 ? -5.27 13.086 16.328 1 98.12 51 SER B N 1
ATOM 1427 C CA . SER B 1 51 ? -4.309 13.703 17.25 1 98.12 51 SER B CA 1
ATOM 1428 C C . SER B 1 51 ? -2.984 12.945 17.25 1 98.12 51 SER B C 1
ATOM 1430 O O . SER B 1 51 ? -1.923 13.547 17.062 1 98.12 51 SER B O 1
ATOM 1432 N N . GLN B 1 52 ? -3 11.617 17.422 1 98.25 52 GLN B N 1
ATOM 1433 C CA . GLN B 1 52 ? -1.784 10.812 17.453 1 98.25 52 GLN B CA 1
ATOM 1434 C C . GLN B 1 52 ? -1.062 10.844 16.109 1 98.25 52 GLN B C 1
ATOM 1436 O O . GLN B 1 52 ? 0.17 10.859 16.062 1 98.25 52 GLN B O 1
ATOM 1441 N N . ILE B 1 53 ? -1.835 10.828 15.047 1 98.31 53 ILE B N 1
ATOM 1442 C CA . ILE B 1 53 ? -1.256 10.828 13.703 1 98.31 53 ILE B CA 1
ATOM 1443 C C . ILE B 1 53 ? -0.524 12.148 13.461 1 98.31 53 ILE B C 1
ATOM 1445 O O . ILE B 1 53 ? 0.624 12.156 13.008 1 98.31 53 ILE B O 1
ATOM 1449 N N . ILE B 1 54 ? -1.167 13.266 13.781 1 98.06 54 ILE B N 1
ATOM 1450 C CA . ILE B 1 54 ? -0.56 14.57 13.578 1 98.06 54 ILE B CA 1
ATOM 1451 C C . ILE B 1 54 ? 0.67 14.719 14.477 1 98.06 54 ILE B C 1
ATOM 1453 O O . ILE B 1 54 ? 1.692 15.266 14.047 1 98.06 54 ILE B O 1
ATOM 1457 N N . GLU B 1 55 ? 0.554 14.195 15.688 1 97.75 55 GLU B N 1
ATOM 1458 C CA . GLU B 1 55 ? 1.705 14.203 16.594 1 97.75 55 GLU B CA 1
ATOM 1459 C C . GLU B 1 55 ? 2.879 13.438 15.984 1 97.75 55 GLU B C 1
ATOM 1461 O O . GLU B 1 55 ? 4.023 13.898 16.047 1 97.75 55 GLU B O 1
ATOM 1466 N N . ARG B 1 56 ? 2.658 12.281 15.438 1 97.5 56 ARG B N 1
ATOM 1467 C CA . ARG B 1 56 ? 3.709 11.469 14.828 1 97.5 56 ARG B CA 1
ATOM 1468 C C . ARG B 1 56 ? 4.352 12.203 13.656 1 97.5 56 ARG B C 1
ATOM 1470 O O . ARG B 1 56 ? 5.574 12.18 13.492 1 97.5 56 ARG B O 1
ATOM 1477 N N . LEU B 1 57 ? 3.535 12.797 12.805 1 96.94 57 LEU B N 1
ATOM 1478 C CA . LEU B 1 57 ? 4.035 13.523 11.641 1 96.94 57 LEU B CA 1
ATOM 1479 C C . LEU B 1 57 ? 4.871 14.727 12.062 1 96.94 57 LEU B C 1
ATOM 1481 O O . LEU B 1 57 ? 5.844 15.078 11.398 1 96.94 57 LEU B O 1
ATOM 1485 N N . ASN B 1 58 ? 4.504 15.281 13.195 1 96.69 58 ASN B N 1
ATOM 1486 C CA . ASN B 1 58 ? 5.203 16.469 13.688 1 96.69 58 ASN B CA 1
ATOM 1487 C C . ASN B 1 58 ? 6.539 16.094 14.328 1 96.69 58 ASN B C 1
ATOM 1489 O O . ASN B 1 58 ?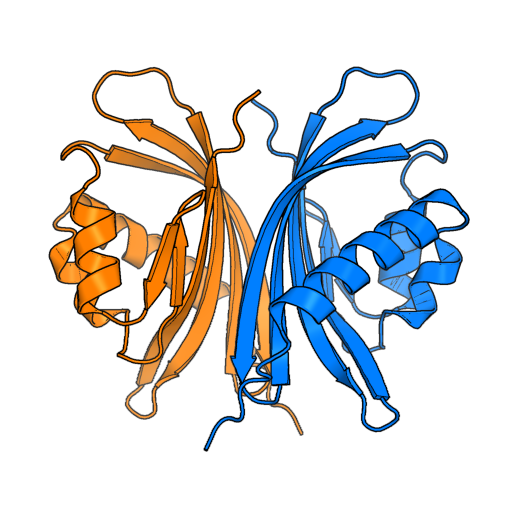 7.355 16.969 14.625 1 96.69 58 ASN B O 1
ATOM 1493 N N . LYS B 1 59 ? 6.805 14.805 14.531 1 95.94 59 LYS B N 1
ATOM 1494 C CA . LYS B 1 59 ? 8.109 14.367 15.023 1 95.94 59 LYS B CA 1
ATOM 1495 C C . LYS B 1 59 ? 9.156 14.422 13.914 1 95.94 59 LYS B C 1
ATOM 1497 O O . LYS B 1 59 ? 10.359 14.367 14.195 1 95.94 59 LYS B O 1
ATOM 1502 N N . LEU B 1 60 ? 8.703 14.469 12.703 1 95.06 60 LEU B N 1
ATOM 1503 C CA . LEU B 1 60 ? 9.633 14.625 11.594 1 95.06 60 LEU B CA 1
ATOM 1504 C C . LEU B 1 60 ? 10.266 16.016 11.617 1 95.06 60 LEU B C 1
ATOM 1506 O O . LEU B 1 60 ? 9.641 16.984 12.078 1 95.06 60 LEU B O 1
ATOM 1510 N N . PRO B 1 61 ? 11.5 16.094 11.062 1 95 61 PRO B N 1
ATOM 1511 C CA . PRO B 1 61 ? 12.094 17.422 10.961 1 95 61 PRO B CA 1
ATOM 1512 C C . PRO B 1 61 ? 11.234 18.406 10.156 1 95 61 PRO B C 1
ATOM 1514 O O . PRO B 1 61 ? 10.414 17.969 9.344 1 95 61 PRO B O 1
ATOM 1517 N N . PRO B 1 62 ? 11.383 19.625 10.336 1 91.5 62 PRO B N 1
ATOM 1518 C CA . PRO B 1 62 ? 10.5 20.625 9.734 1 91.5 62 PRO B CA 1
ATOM 1519 C C . PRO B 1 62 ? 10.602 20.672 8.219 1 91.5 62 PRO B C 1
ATOM 1521 O O . PRO B 1 62 ? 9.641 21.031 7.535 1 91.5 62 PRO B O 1
ATOM 1524 N N . THR B 1 63 ? 11.844 20.375 7.703 1 93.56 63 THR B N 1
ATOM 1525 C CA . THR B 1 63 ? 12.031 20.438 6.258 1 93.56 63 THR B CA 1
ATOM 1526 C C . THR B 1 63 ? 12.047 19.031 5.656 1 93.56 63 THR B C 1
ATOM 1528 O O . THR B 1 63 ? 13.055 18.312 5.754 1 93.56 63 THR B O 1
ATOM 1531 N N . VAL B 1 64 ? 10.984 18.688 5.16 1 95.38 64 VAL B N 1
ATOM 1532 C CA . VAL B 1 64 ? 10.828 17.422 4.465 1 95.38 64 VAL B CA 1
ATOM 1533 C C . VAL B 1 64 ? 10.164 17.656 3.111 1 95.38 64 VAL B C 1
ATOM 1535 O O . VAL B 1 64 ? 9.125 18.312 3.023 1 95.38 64 VAL B O 1
ATOM 1538 N N . VAL B 1 65 ? 10.789 17.094 2.061 1 94.44 65 VAL B N 1
ATOM 1539 C CA . VAL B 1 65 ? 10.25 17.25 0.712 1 94.44 65 VAL B CA 1
ATOM 1540 C C . VAL B 1 65 ? 10 15.875 0.099 1 94.44 65 VAL B C 1
ATOM 1542 O O . VAL B 1 65 ? 10.867 15 0.149 1 94.44 65 VAL B O 1
ATOM 1545 N N . HIS B 1 66 ? 8.805 15.719 -0.37 1 95.31 66 HIS B N 1
ATOM 1546 C CA . HIS B 1 66 ? 8.453 14.477 -1.053 1 95.31 66 HIS B CA 1
ATOM 1547 C C . HIS B 1 66 ? 8.422 14.672 -2.564 1 95.31 66 HIS B C 1
ATOM 1549 O O . HIS B 1 66 ? 7.902 15.68 -3.053 1 95.31 66 HIS B O 1
ATOM 1555 N N . LYS B 1 67 ? 8.984 13.805 -3.242 1 94.62 67 LYS B N 1
ATOM 1556 C CA . LYS B 1 67 ? 8.867 13.703 -4.695 1 94.62 67 LYS B CA 1
ATOM 1557 C C . LYS B 1 67 ? 8.195 12.398 -5.105 1 94.62 67 LYS B C 1
ATOM 1559 O O . LYS B 1 67 ? 8.734 11.312 -4.875 1 94.62 67 LYS B O 1
ATOM 1564 N N . CYS B 1 68 ? 7.043 12.523 -5.711 1 95.38 68 CYS B N 1
ATOM 1565 C CA . CYS B 1 68 ? 6.301 11.352 -6.164 1 95.38 68 CYS B CA 1
ATOM 1566 C C . CYS B 1 68 ? 6.879 10.805 -7.465 1 95.38 68 CYS B C 1
ATOM 1568 O O . CYS B 1 68 ? 6.938 11.523 -8.469 1 95.38 68 CYS B O 1
ATOM 1570 N N . LEU B 1 69 ? 7.309 9.586 -7.5 1 94.69 69 LEU B N 1
ATOM 1571 C CA . LEU B 1 69 ? 7.859 8.969 -8.703 1 94.69 69 LEU B CA 1
ATOM 1572 C C . LEU B 1 69 ? 6.828 8.07 -9.375 1 94.69 69 LEU B C 1
ATOM 1574 O O . LEU B 1 69 ? 6.805 7.953 -10.602 1 94.69 69 LEU B O 1
ATOM 1578 N N . SER B 1 70 ? 6.012 7.391 -8.625 1 95.5 70 SER B N 1
ATOM 1579 C CA . SER B 1 70 ? 4.953 6.559 -9.18 1 95.5 70 SER B CA 1
ATOM 1580 C C . SER B 1 70 ? 3.707 6.59 -8.305 1 95.5 70 SER B C 1
ATOM 1582 O O . SER B 1 70 ? 3.799 6.785 -7.09 1 95.5 70 SER B O 1
ATOM 1584 N N . LEU B 1 71 ? 2.59 6.461 -8.992 1 96.69 71 LEU B N 1
ATOM 1585 C CA . LEU B 1 71 ? 1.271 6.504 -8.367 1 96.69 71 LEU B CA 1
ATOM 1586 C C . LEU B 1 71 ? 0.359 5.43 -8.945 1 96.69 71 LEU B C 1
ATOM 1588 O O . LEU B 1 71 ? 0.101 5.414 -10.156 1 96.69 71 LEU B O 1
ATOM 1592 N N . ASP B 1 72 ? -0.089 4.461 -8.125 1 98 72 ASP B N 1
ATOM 1593 C CA . ASP B 1 72 ? -1.068 3.447 -8.508 1 98 72 ASP B CA 1
ATOM 1594 C C . ASP B 1 72 ? -2.369 3.621 -7.73 1 98 72 ASP B C 1
ATOM 1596 O O . ASP B 1 72 ? -2.355 3.719 -6.5 1 98 72 ASP B O 1
ATOM 1600 N N . ILE B 1 73 ? -3.465 3.707 -8.469 1 98.38 73 ILE B N 1
ATOM 1601 C CA . ILE B 1 73 ? -4.746 4.016 -7.848 1 98.38 73 ILE B CA 1
ATOM 1602 C C . ILE B 1 73 ? -5.793 2.99 -8.289 1 98.38 73 ILE B C 1
ATOM 1604 O O . ILE B 1 73 ? -5.906 2.68 -9.477 1 98.38 73 ILE B O 1
ATOM 1608 N N . GLN B 1 74 ? -6.512 2.457 -7.344 1 98.5 74 GLN B N 1
ATOM 1609 C CA . GLN B 1 74 ? -7.594 1.52 -7.625 1 98.5 74 GLN B CA 1
ATOM 1610 C C . GLN B 1 74 ? -8.828 1.841 -6.789 1 98.5 74 GLN B C 1
ATOM 1612 O O . GLN B 1 74 ? -8.719 2.322 -5.66 1 98.5 74 GLN B O 1
ATOM 1617 N N . PRO B 1 75 ? -9.977 1.578 -7.332 1 98.19 75 PRO B N 1
ATOM 1618 C CA . PRO B 1 75 ? -11.188 1.726 -6.523 1 98.19 75 PRO B CA 1
ATOM 1619 C C . PRO B 1 75 ? -11.391 0.572 -5.543 1 98.19 75 PRO B C 1
ATOM 1621 O O . PRO B 1 75 ? -10.859 -0.52 -5.754 1 98.19 75 PRO B O 1
ATOM 1624 N N . THR B 1 76 ? -12.039 0.817 -4.457 1 97.75 76 THR B N 1
ATOM 1625 C CA . THR B 1 76 ? -12.461 -0.191 -3.492 1 97.75 76 THR B CA 1
ATOM 1626 C C . THR B 1 76 ? -13.969 -0.122 -3.26 1 97.75 76 THR B C 1
ATOM 1628 O O . THR B 1 76 ? -14.617 0.847 -3.656 1 97.75 76 THR B O 1
ATOM 1631 N N . PRO B 1 77 ? -14.547 -1.123 -2.709 1 95.06 77 PRO B N 1
ATOM 1632 C CA . PRO B 1 77 ? -15.992 -1.094 -2.471 1 95.06 77 PRO B CA 1
ATOM 1633 C C . PRO B 1 77 ? -16.438 0.126 -1.664 1 95.06 77 PRO B C 1
ATOM 1635 O O . PRO B 1 77 ? -15.617 0.729 -0.957 1 95.06 77 PRO B O 1
ATOM 1638 N N . ASN B 1 78 ? -17.688 0.545 -1.813 1 93.75 78 ASN B N 1
ATOM 1639 C CA . ASN B 1 78 ? -18.297 1.666 -1.107 1 93.75 78 ASN B CA 1
ATOM 1640 C C . ASN B 1 78 ? -17.625 2.99 -1.479 1 93.75 78 ASN B C 1
ATOM 1642 O O . ASN B 1 78 ? -17.422 3.85 -0.62 1 93.75 78 ASN B O 1
ATOM 1646 N N . ASN B 1 79 ? -17.156 3.041 -2.699 1 96 79 ASN B N 1
ATOM 1647 C CA . ASN B 1 79 ? -16.594 4.242 -3.307 1 96 79 ASN B CA 1
ATOM 1648 C C . ASN B 1 79 ? -15.281 4.645 -2.641 1 96 79 ASN B C 1
ATOM 1650 O O . ASN B 1 79 ? -14.945 5.828 -2.592 1 96 79 ASN B O 1
ATOM 1654 N N . GLY B 1 80 ? -14.648 3.633 -2.096 1 97.69 80 GLY B N 1
ATOM 1655 C CA . GLY B 1 80 ? -13.32 3.895 -1.564 1 97.69 80 GLY B CA 1
ATOM 1656 C C . GLY B 1 80 ? -12.25 3.947 -2.637 1 97.69 80 GLY B C 1
ATOM 1657 O O . GLY B 1 80 ? -12.516 3.643 -3.803 1 97.69 80 GLY B O 1
ATOM 1658 N N . ILE B 1 81 ? -11.078 4.352 -2.279 1 98.69 81 ILE B N 1
ATOM 1659 C CA . ILE B 1 81 ? -9.945 4.43 -3.193 1 98.69 81 ILE B CA 1
ATOM 1660 C C . ILE B 1 81 ? -8.672 3.98 -2.479 1 98.69 81 ILE B C 1
ATOM 1662 O O . ILE B 1 81 ? -8.375 4.449 -1.379 1 98.69 81 ILE B O 1
ATOM 1666 N N . LEU B 1 82 ? -7.949 3.07 -3.039 1 98.81 82 LEU B N 1
ATOM 1667 C CA . LEU B 1 82 ? -6.645 2.631 -2.555 1 98.81 82 LEU B CA 1
ATOM 1668 C C . LEU B 1 82 ? -5.523 3.207 -3.416 1 98.81 82 LEU B C 1
ATOM 1670 O O . LEU B 1 82 ? -5.594 3.156 -4.645 1 98.81 82 LEU B O 1
ATOM 1674 N N . ILE B 1 83 ? -4.555 3.766 -2.779 1 98.81 83 ILE B N 1
ATOM 1675 C CA . ILE B 1 83 ? -3.455 4.426 -3.473 1 98.81 83 ILE B CA 1
ATOM 1676 C C . ILE B 1 83 ? -2.123 3.869 -2.977 1 98.81 83 ILE B C 1
ATOM 1678 O O . ILE B 1 83 ? -1.937 3.666 -1.774 1 98.81 83 ILE B O 1
ATOM 1682 N N . LEU B 1 84 ? -1.221 3.564 -3.822 1 98.44 84 LEU B N 1
ATOM 1683 C CA . LEU B 1 84 ? 0.181 3.309 -3.51 1 98.44 84 LEU B CA 1
ATOM 1684 C C . LEU B 1 84 ? 1.08 4.367 -4.141 1 98.44 84 LEU B C 1
ATOM 1686 O O . LEU B 1 84 ? 1.104 4.52 -5.363 1 98.44 84 LEU B O 1
ATOM 1690 N N . VAL B 1 85 ? 1.729 5.074 -3.309 1 97.62 85 VAL B N 1
ATOM 1691 C CA . VAL B 1 85 ? 2.66 6.117 -3.73 1 97.62 85 VAL B CA 1
ATOM 1692 C C . VAL B 1 85 ? 4.098 5.656 -3.482 1 97.62 85 VAL B C 1
ATOM 1694 O O . VAL B 1 85 ? 4.422 5.184 -2.391 1 97.62 85 VAL B O 1
ATOM 1697 N N . CYS B 1 86 ? 4.941 5.777 -4.414 1 96.31 86 CYS B N 1
ATOM 1698 C CA . CYS B 1 86 ? 6.379 5.578 -4.262 1 96.31 86 CYS B CA 1
ATOM 1699 C C . CYS B 1 86 ? 7.148 6.805 -4.734 1 96.31 86 CYS B C 1
ATOM 1701 O O . CYS B 1 86 ? 6.758 7.453 -5.707 1 96.31 86 CYS B O 1
ATOM 1703 N N . GLY B 1 87 ? 8.211 7.09 -4.023 1 95.31 87 GLY B N 1
ATOM 1704 C CA . GLY B 1 87 ? 8.977 8.266 -4.422 1 95.31 87 GLY B CA 1
ATOM 1705 C C . GLY B 1 87 ? 10.195 8.5 -3.559 1 95.31 87 GLY B C 1
ATOM 1706 O O . GLY B 1 87 ? 10.703 7.574 -2.922 1 95.31 87 GLY B O 1
ATOM 1707 N N . ASP B 1 88 ? 10.711 9.719 -3.693 1 95.56 88 ASP B N 1
ATOM 1708 C CA . ASP B 1 88 ? 11.859 10.18 -2.908 1 95.56 88 ASP B CA 1
ATOM 1709 C C . ASP B 1 88 ? 11.406 11.094 -1.773 1 95.56 88 ASP B C 1
ATOM 1711 O O . ASP B 1 88 ? 10.5 11.906 -1.948 1 95.56 88 ASP B O 1
ATOM 1715 N N . ILE B 1 89 ? 12.008 10.945 -0.672 1 94.94 89 ILE B N 1
ATOM 1716 C CA . ILE B 1 89 ? 11.805 11.859 0.45 1 94.94 89 ILE B CA 1
ATOM 1717 C C . ILE B 1 89 ? 13.141 12.469 0.866 1 94.94 89 ILE B C 1
ATOM 1719 O O . ILE B 1 89 ? 14.133 11.758 1.042 1 94.94 89 ILE B O 1
ATOM 1723 N N . ILE B 1 90 ? 13.188 13.727 0.856 1 95.5 90 ILE B N 1
ATOM 1724 C CA . ILE B 1 90 ? 14.375 14.477 1.262 1 95.5 90 ILE B CA 1
ATOM 1725 C C . ILE B 1 90 ? 14.141 15.117 2.627 1 95.5 90 ILE B C 1
ATOM 1727 O O . ILE B 1 90 ? 13.25 15.953 2.783 1 95.5 90 ILE B O 1
ATOM 1731 N N . ILE B 1 91 ? 14.859 14.711 3.598 1 94.81 91 ILE B N 1
ATOM 1732 C CA . ILE B 1 91 ? 14.75 15.227 4.957 1 94.81 91 ILE B CA 1
ATOM 1733 C C . ILE B 1 91 ? 15.906 16.188 5.246 1 94.81 91 ILE B C 1
ATOM 1735 O O . ILE B 1 91 ? 17.062 15.773 5.293 1 94.81 91 ILE B O 1
ATOM 1739 N N . GLU B 1 92 ? 15.484 17.391 5.438 1 94.12 92 GLU B N 1
ATOM 1740 C CA . GLU B 1 92 ? 16.469 18.453 5.625 1 94.12 92 GLU B CA 1
ATOM 1741 C C . GLU B 1 92 ? 17.438 18.531 4.441 1 94.12 92 GLU B C 1
ATOM 1743 O O . GLU B 1 92 ? 17 18.75 3.305 1 94.12 92 GLU B O 1
ATOM 1748 N N . GLU B 1 93 ? 18.75 18.469 4.629 1 92 93 GLU B N 1
ATOM 1749 C CA . GLU B 1 93 ? 19.719 18.578 3.543 1 92 93 GLU B CA 1
ATOM 1750 C C . GLU B 1 93 ? 20.422 17.25 3.287 1 92 93 GLU B C 1
ATOM 1752 O O . GLU B 1 93 ? 21.578 17.219 2.896 1 92 93 GLU B O 1
ATOM 1757 N N . ASN B 1 94 ? 19.625 16.25 3.527 1 94.25 94 ASN B N 1
ATOM 1758 C CA . ASN B 1 94 ? 20.219 14.93 3.354 1 94.25 94 ASN B CA 1
ATOM 1759 C C . ASN B 1 94 ? 19.938 14.359 1.968 1 94.25 94 ASN B C 1
ATOM 1761 O O . ASN B 1 94 ? 19.188 14.969 1.188 1 94.25 94 ASN B O 1
ATOM 1765 N N . LYS B 1 95 ? 20.641 13.312 1.651 1 94.56 95 LYS B N 1
ATOM 1766 C CA . LYS B 1 95 ? 20.391 12.617 0.391 1 94.56 95 LYS B CA 1
ATOM 1767 C C . LYS B 1 95 ? 18.969 12.055 0.348 1 94.56 95 LYS B C 1
ATOM 1769 O O . LYS B 1 95 ? 18.438 11.625 1.374 1 94.56 95 LYS B O 1
ATOM 1774 N N . PRO B 1 96 ? 18.359 12.031 -0.845 1 94.5 96 PRO B N 1
ATOM 1775 C CA . PRO B 1 96 ? 17.016 11.461 -0.975 1 94.5 96 PRO B CA 1
ATOM 1776 C C . PRO B 1 96 ? 16.953 9.984 -0.57 1 94.5 96 PRO B C 1
ATOM 1778 O O . PRO B 1 96 ? 17.891 9.227 -0.849 1 94.5 96 PRO B O 1
ATOM 1781 N N . LEU B 1 97 ? 15.859 9.633 0.11 1 93 97 LEU B N 1
ATOM 1782 C CA . LEU B 1 97 ? 15.539 8.25 0.437 1 93 97 LEU B CA 1
ATOM 1783 C C . LEU B 1 97 ? 14.289 7.789 -0.308 1 93 97 LEU B C 1
ATOM 1785 O O . LEU B 1 97 ? 13.375 8.578 -0.531 1 93 97 LEU B O 1
ATOM 1789 N N . LYS B 1 98 ? 14.297 6.531 -0.695 1 95.44 98 LYS B N 1
ATOM 1790 C CA . LYS B 1 98 ? 13.086 5.977 -1.3 1 95.44 98 LYS B CA 1
ATOM 1791 C C . LYS B 1 98 ? 12.031 5.68 -0.241 1 95.44 98 LYS B C 1
ATOM 1793 O O . LYS B 1 98 ? 12.352 5.203 0.85 1 95.44 98 LYS B O 1
ATOM 1798 N N . PHE B 1 99 ? 10.828 5.977 -0.616 1 95.69 99 PHE B N 1
ATOM 1799 C CA . PHE B 1 99 ? 9.742 5.645 0.297 1 95.69 99 PHE B CA 1
ATOM 1800 C C . PHE B 1 99 ? 8.555 5.078 -0.466 1 95.69 99 PHE B C 1
ATOM 1802 O O . PHE B 1 99 ? 8.43 5.273 -1.677 1 95.69 99 PHE B O 1
ATOM 1809 N N . CYS B 1 100 ? 7.727 4.324 0.184 1 96.69 100 CYS B N 1
ATOM 1810 C CA . CYS B 1 100 ? 6.402 3.912 -0.271 1 96.69 100 CYS B CA 1
ATOM 1811 C C . CYS B 1 100 ? 5.344 4.234 0.773 1 96.69 100 CYS B C 1
ATOM 1813 O O . CYS B 1 100 ? 5.617 4.203 1.975 1 96.69 100 CYS B O 1
ATOM 1815 N N . ARG B 1 101 ? 4.207 4.617 0.349 1 97.75 101 ARG B N 1
ATOM 1816 C CA . ARG B 1 101 ? 3.098 4.977 1.228 1 97.75 101 ARG B CA 1
ATOM 1817 C C . ARG B 1 101 ? 1.763 4.543 0.629 1 97.75 101 ARG B C 1
ATOM 1819 O O . ARG B 1 101 ? 1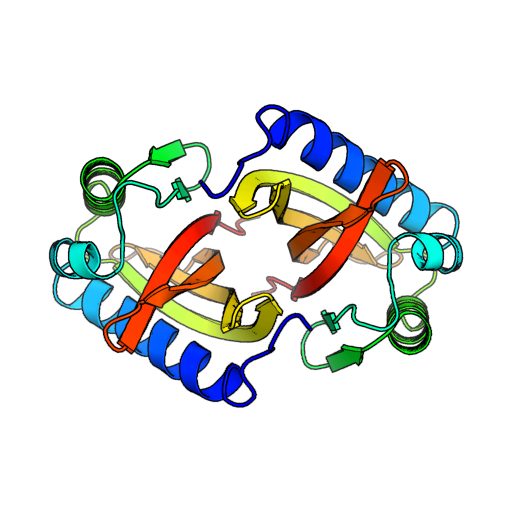.494 4.793 -0.547 1 97.75 101 ARG B O 1
ATOM 1826 N N . SER B 1 102 ? 0.921 3.871 1.387 1 98.69 102 SER B N 1
ATOM 1827 C CA . SER B 1 102 ? -0.397 3.447 0.926 1 98.69 102 SER B CA 1
ATOM 1828 C C . SER B 1 102 ? -1.506 4.184 1.671 1 98.69 102 SER B C 1
ATOM 1830 O O . SER B 1 102 ? -1.517 4.215 2.902 1 98.69 102 SER B O 1
ATOM 1832 N N . PHE B 1 103 ? -2.383 4.812 0.925 1 98.88 103 PHE B N 1
ATOM 1833 C CA . PHE B 1 103 ? -3.574 5.449 1.474 1 98.88 103 PHE B CA 1
ATOM 1834 C C . PHE B 1 103 ? -4.828 4.664 1.099 1 98.88 103 PHE B C 1
ATOM 1836 O O . PHE B 1 103 ? -4.977 4.238 -0.049 1 98.88 103 PHE B O 1
ATOM 1843 N N . HIS B 1 104 ? -5.684 4.457 2.027 1 98.88 104 HIS B N 1
ATOM 1844 C CA . HIS B 1 104 ? -7.043 4.008 1.743 1 98.88 104 HIS B CA 1
ATOM 1845 C C . HIS B 1 104 ? -8.062 5.082 2.102 1 98.88 104 HIS B C 1
ATOM 1847 O O . HIS B 1 104 ? -8.242 5.406 3.277 1 98.88 104 HIS B O 1
ATOM 1853 N N . LEU B 1 105 ? -8.727 5.609 1.066 1 98.75 105 LEU B N 1
ATOM 1854 C CA . LEU B 1 105 ? -9.641 6.734 1.209 1 98.75 105 LEU B CA 1
ATOM 1855 C C . LEU B 1 105 ? -11.086 6.258 1.274 1 98.75 105 LEU B C 1
ATOM 1857 O O . LEU B 1 105 ? -11.484 5.375 0.514 1 98.75 105 LEU B O 1
ATOM 1861 N N . PHE B 1 106 ? -11.828 6.859 2.125 1 97.62 106 PHE B N 1
ATOM 1862 C CA . PHE B 1 106 ? -13.258 6.605 2.23 1 97.62 106 PHE B CA 1
ATOM 1863 C C . PHE B 1 106 ? -14.055 7.887 2.023 1 97.62 106 PHE B C 1
ATOM 1865 O O . PHE B 1 106 ? -13.664 8.953 2.504 1 97.62 106 PHE B O 1
ATOM 1872 N N . PRO B 1 107 ? -15.109 7.746 1.356 1 96.5 107 PRO B N 1
ATOM 1873 C CA . PRO B 1 107 ? -15.898 8.945 1.077 1 96.5 107 PRO B CA 1
ATOM 1874 C C . PRO B 1 107 ? -16.609 9.492 2.316 1 96.5 107 PRO B C 1
ATOM 1876 O O . PRO B 1 107 ? -16.953 8.727 3.217 1 96.5 107 PRO B O 1
ATOM 1879 N N . LEU B 1 108 ? -16.75 10.758 2.354 1 95.75 108 LEU B N 1
ATOM 1880 C CA . LEU B 1 108 ? -17.531 11.438 3.385 1 95.75 108 LEU B CA 1
ATOM 1881 C C . LEU B 1 108 ? -18.938 11.742 2.889 1 95.75 108 LEU B C 1
ATOM 1883 O O . LEU B 1 108 ? -19.141 12.016 1.704 1 95.75 108 LEU B O 1
ATOM 1887 N N . PRO B 1 109 ? -19.844 11.695 3.814 1 90.81 109 PRO B N 1
ATOM 1888 C CA . PRO B 1 109 ? -21.219 12.039 3.41 1 90.81 109 PRO B CA 1
ATOM 1889 C C . PRO B 1 109 ? -21.328 13.453 2.838 1 90.81 109 PRO B C 1
ATOM 1891 O O . PRO B 1 109 ? -22.141 13.695 1.942 1 90.81 109 PRO B O 1
ATOM 1894 N N . SER B 1 110 ? -20.609 14.43 3.287 1 90.31 110 SER B N 1
ATOM 1895 C CA . SER B 1 110 ? -20.656 15.828 2.889 1 90.31 110 SER B CA 1
ATOM 1896 C C . SER B 1 110 ? -19.922 16.062 1.577 1 90.31 110 SER B C 1
ATOM 1898 O O . SER B 1 110 ? -19.953 17.156 1.023 1 90.31 110 SER B O 1
ATOM 1900 N N . GLY B 1 111 ? -19.312 15.031 1.018 1 89.5 111 GLY B N 1
ATOM 1901 C CA . GLY B 1 111 ? -18.453 15.195 -0.148 1 89.5 111 GLY B CA 1
ATOM 1902 C C . GLY B 1 111 ? -16.984 15.172 0.189 1 89.5 111 GLY B C 1
ATOM 1903 O O . GLY B 1 111 ? -16.578 15.617 1.262 1 89.5 111 GLY B O 1
ATOM 1904 N N . GLY B 1 112 ? -16.188 14.484 -0.633 1 95.12 112 GLY B N 1
ATOM 1905 C CA . GLY B 1 112 ? -14.766 14.359 -0.378 1 95.12 112 GLY B CA 1
ATOM 1906 C C . GLY B 1 112 ? -14.383 13.023 0.235 1 95.12 112 GLY B C 1
ATOM 1907 O O . GLY B 1 112 ? -15.164 12.07 0.198 1 95.12 112 GLY B O 1
ATOM 1908 N N . TYR B 1 113 ? -13.172 13 0.709 1 98.19 113 TYR B N 1
ATOM 1909 C CA . TYR B 1 113 ? -12.617 11.766 1.247 1 98.19 113 TYR B CA 1
ATOM 1910 C C . TYR B 1 113 ? -11.805 12.031 2.504 1 98.19 113 TYR B C 1
ATOM 1912 O O . TYR B 1 113 ? -11.312 13.141 2.707 1 98.19 113 TYR B O 1
ATOM 1920 N N . PHE B 1 114 ? -11.766 11.086 3.377 1 98.5 114 PHE B N 1
ATOM 1921 C CA . PHE B 1 114 ? -10.781 11.086 4.449 1 98.5 114 PHE B CA 1
ATOM 1922 C C . PHE B 1 114 ? -9.906 9.836 4.387 1 98.5 114 PHE B C 1
ATOM 1924 O O . PHE B 1 114 ? -10.242 8.875 3.686 1 98.5 114 PHE B O 1
ATOM 1931 N N . ILE B 1 115 ? -8.812 9.875 5.086 1 98.81 115 ILE B N 1
ATOM 1932 C CA . ILE B 1 115 ? -7.879 8.75 5.117 1 98.81 115 ILE B CA 1
ATOM 1933 C C . ILE B 1 115 ? -8.266 7.793 6.246 1 98.81 115 ILE B C 1
ATOM 1935 O O . ILE B 1 115 ? -8.211 8.156 7.422 1 98.81 115 ILE B O 1
ATOM 1939 N N . PHE B 1 116 ? -8.68 6.609 5.848 1 98.56 116 PHE B N 1
ATOM 1940 C CA . PHE B 1 116 ? -8.961 5.586 6.848 1 98.56 116 PHE B CA 1
ATOM 1941 C C . PHE B 1 116 ? -7.688 4.836 7.227 1 98.56 116 PHE B C 1
ATOM 1943 O O . PHE B 1 116 ? -7.422 4.609 8.406 1 98.56 116 PHE B O 1
ATOM 1950 N N . ASN B 1 117 ? -6.883 4.398 6.273 1 98.75 117 ASN B N 1
ATOM 1951 C CA . ASN B 1 117 ? -5.594 3.744 6.473 1 98.75 117 ASN B CA 1
ATOM 1952 C C . ASN B 1 117 ? -4.457 4.535 5.836 1 98.75 117 ASN B C 1
ATOM 1954 O O . ASN B 1 117 ? -4.578 5.008 4.707 1 98.75 117 ASN B O 1
ATOM 1958 N N . ASP B 1 118 ? -3.4 4.668 6.539 1 98.81 118 ASP B N 1
ATOM 1959 C CA . ASP B 1 118 ? -2.17 5.332 6.117 1 98.81 118 ASP B CA 1
ATOM 1960 C C . ASP B 1 118 ? -0.943 4.508 6.504 1 98.81 118 ASP B C 1
ATOM 1962 O O . ASP B 1 118 ? -0.578 4.449 7.68 1 98.81 118 ASP B O 1
ATOM 1966 N N . LEU B 1 119 ? -0.289 3.84 5.523 1 98.56 119 LEU B N 1
ATOM 1967 C CA . LEU B 1 119 ? 0.869 2.992 5.785 1 98.56 119 LEU B CA 1
ATOM 1968 C C . LEU B 1 119 ? 2.115 3.549 5.109 1 98.56 119 LEU B C 1
ATOM 1970 O O . LEU B 1 119 ? 2.166 3.654 3.881 1 98.56 119 LEU B O 1
ATOM 1974 N N . PHE B 1 120 ? 3.129 3.939 5.859 1 97.88 120 PHE B N 1
ATOM 1975 C CA . PHE B 1 120 ? 4.355 4.539 5.344 1 97.88 120 PHE B CA 1
ATOM 1976 C C . PHE B 1 120 ? 5.559 3.652 5.645 1 97.88 120 PHE B C 1
ATOM 1978 O O . PHE B 1 120 ? 5.715 3.168 6.766 1 97.88 120 PHE B O 1
ATOM 1985 N N . ARG B 1 121 ? 6.457 3.465 4.633 1 96.25 121 ARG B N 1
ATOM 1986 C CA . ARG B 1 121 ? 7.738 2.793 4.832 1 96.25 121 ARG B CA 1
ATOM 1987 C C . ARG B 1 121 ? 8.844 3.459 4.02 1 96.25 121 ARG B C 1
ATOM 1989 O O . ARG B 1 121 ? 8.633 3.826 2.859 1 96.25 121 ARG B O 1
ATOM 1996 N N . PHE B 1 122 ? 10.016 3.521 4.668 1 93 122 PHE B N 1
ATOM 1997 C CA . PHE B 1 122 ? 11.227 3.791 3.902 1 93 122 PHE B CA 1
ATOM 1998 C C . PHE B 1 122 ? 11.68 2.543 3.152 1 93 122 PHE B C 1
ATOM 2000 O O . PHE B 1 122 ? 11.617 1.435 3.688 1 93 122 PHE B O 1
ATOM 2007 N N . CYS B 1 123 ? 11.945 2.734 1.883 1 88.88 123 CYS B N 1
ATOM 2008 C CA . CYS B 1 123 ? 12.469 1.628 1.091 1 88.88 123 CYS B CA 1
ATOM 2009 C C . CYS B 1 123 ? 13.992 1.681 1.024 1 88.88 123 CYS B C 1
ATOM 2011 O O . CYS B 1 123 ? 14.562 1.959 -0.032 1 88.88 123 CYS B O 1
ATOM 2013 N N . ILE B 1 124 ? 14.633 1.736 2.047 1 72.31 124 ILE B N 1
ATOM 2014 C CA . ILE B 1 124 ? 16.062 1.972 2.088 1 72.31 124 ILE B CA 1
ATOM 2015 C C . ILE B 1 124 ? 16.812 0.639 2.182 1 72.31 124 ILE B C 1
ATOM 2017 O O . ILE B 1 124 ? 16.266 -0.345 2.688 1 72.31 124 ILE B O 1
ATOM 2021 N N . SER B 1 125 ? 17.875 0.327 1.207 1 54.81 125 SER B N 1
ATOM 2022 C CA . SER B 1 125 ? 18.891 -0.716 1.3 1 54.81 125 SER B CA 1
ATOM 2023 C C . SER B 1 125 ? 19.672 -0.613 2.607 1 54.81 125 SER B C 1
ATOM 2025 O O . SER B 1 125 ? 19.797 0.472 3.178 1 54.81 125 SER B O 1
#

Sequence (250 aa):
MDMLNPQFEEIGKEFVNHYFQLFNSGRNELAALYKDISMMSFENDQCRGTSQIIERLNKLPPTVVHKCLSLDIQPTPNNGILILVCGDIIIEENKPLKFCRSFHLFPLPSGGYFIFNDLFRFCISMDMLNPQFEEIGKEFVNHYFQLFNSGRNELAALYKDISMMSFENDQCRGTSQIIERLNKLPPTVVHKCLSLDIQPTPNNGILILVCGDIIIEENKPLKFCRSFHLFPLPSGGYFIFNDLFRFCIS

Radius of gyration: 17.48 Å; Cα contacts (8 Å, |Δi|>4): 526; chains: 2; bounding box: 45×48×35 Å

InterPro domains:
  IPR002075 Nuclear transport factor 2 domain [PF02136] (11-122)
  IPR018222 Nuclear transport factor 2, eukaryote [PS50177] (11-122)
  IPR018222 Nuclear transport factor 2, eukaryote [cd00780] (7-122)
  IPR032710 NTF2-like domain superfamily [SSF54427] (2-123)
  IPR045875 Nuclear transport factor 2 [PTHR12612] (1-122)

Solvent-accessible surface area (backbone atoms only — not comparable to full-atom values): 13268 Å² total; per-residue (Å²): 126,78,47,57,43,89,58,34,54,63,52,48,53,52,47,53,54,48,50,54,50,34,52,65,75,39,55,73,63,47,44,79,40,38,39,72,81,14,37,35,32,56,67,92,42,76,33,56,15,32,67,48,42,46,52,56,59,62,69,47,71,92,49,56,47,78,43,83,73,46,80,47,64,44,57,32,66,71,42,15,33,38,34,43,38,31,28,38,38,28,54,64,92,47,76,71,38,39,33,39,37,36,43,32,34,37,58,42,93,89,63,60,63,33,39,44,38,36,42,37,38,74,55,70,134,127,77,46,58,44,89,58,33,55,62,52,48,54,51,48,55,54,50,50,54,52,33,52,66,77,38,55,74,64,47,44,78,39,39,38,72,82,14,37,36,32,54,68,90,42,78,32,57,16,32,68,47,41,45,53,56,61,63,69,47,72,92,49,56,46,76,43,83,71,46,80,48,64,43,58,32,65,72,42,15,33,39,35,43,38,33,27,39,37,27,54,64,92,48,76,73,38,41,31,41,36,36,41,33,33,36,58,41,94,90,61,61,62,33,39,44,38,38,42,38,40,74,55,68,134

Nearest PDB structures (foldseek):
  1zo2-assembly1_B  TM=9.608E-01  e=7.399E-14  Cryptosporidium parvum
  6ta7-assembly3_D  TM=9.238E-01  e=2.617E-09  Homo sapiens
  6ta7-assembly1_E-2  TM=9.062E-01  e=4.116E-09  Homo sapiens
  8th5-assembly4_D  TM=8.827E-01  e=3.889E-09  Homo sapiens
  8th6-assembly1_D  TM=9.234E-01  e=1.207E-08  Homo sapiens

Foldseek 3Di:
DQDWDPCFVVQQVVVVVVQQVCLLVDLLVLLVQAAQQAWEDDPPDIDGGSVRVSVVSVPADNDKHWDWDDKDWDTDGQHKIKIKTWTWMDGDPDDTWIKIKIFIWHADPVGGTHTRYIYIDTPHD/DQDWDPCFVVQQVVVVVVQQVCLLVDLLVLLVQAAQQAWEDDPPDIDGGSVRVSVVSVPAANDKHWDWDDKDWDTDGQHKIKIKTWTWMDGDPDDTWIKIKIFIWHADPVGGTHTRYIYIDTPHD